Protein AF-A0A067EF02-F1 (afdb_monomer)

Structure (mmCIF, N/CA/C/O backbone):
data_AF-A0A067EF02-F1
#
_entry.id   AF-A0A067EF02-F1
#
loop_
_atom_site.group_PDB
_atom_site.id
_atom_site.type_symbol
_atom_site.label_atom_id
_atom_site.label_alt_id
_atom_site.label_comp_id
_atom_site.label_asym_id
_atom_site.label_entity_id
_atom_site.label_seq_id
_atom_site.pdbx_PDB_ins_code
_atom_site.Cartn_x
_atom_site.Cartn_y
_atom_site.Cartn_z
_atom_site.occupancy
_atom_site.B_iso_or_equiv
_atom_site.auth_seq_id
_atom_site.auth_comp_id
_atom_site.auth_asym_id
_atom_site.auth_atom_id
_atom_site.pdbx_PDB_model_num
ATOM 1 N N . MET A 1 1 ? 46.735 5.204 51.603 1.00 37.91 1 MET A N 1
ATOM 2 C CA . MET A 1 1 ? 47.456 4.585 50.474 1.00 37.91 1 MET A CA 1
ATOM 3 C C . MET A 1 1 ? 46.395 3.867 49.667 1.00 37.91 1 MET A C 1
ATOM 5 O O . MET A 1 1 ? 45.947 2.806 50.071 1.00 37.91 1 MET A O 1
ATOM 9 N N . THR A 1 2 ? 45.878 4.552 48.652 1.00 31.47 2 THR A N 1
ATOM 10 C CA . THR A 1 2 ? 44.692 4.150 47.890 1.00 31.47 2 THR A CA 1
ATOM 11 C C . THR A 1 2 ? 45.158 3.927 46.464 1.00 31.47 2 THR A C 1
ATOM 13 O O . THR A 1 2 ? 45.762 4.819 45.874 1.00 31.47 2 THR A O 1
ATOM 16 N N . ILE A 1 3 ? 44.970 2.711 45.970 1.00 37.97 3 ILE A N 1
ATOM 17 C CA . ILE A 1 3 ? 45.409 2.280 44.646 1.00 37.97 3 ILE A CA 1
ATOM 18 C C . ILE A 1 3 ? 44.338 2.751 43.656 1.00 37.97 3 ILE A C 1
ATOM 20 O O . ILE A 1 3 ? 43.166 2.414 43.818 1.00 37.97 3 ILE A O 1
ATOM 24 N N . LEU A 1 4 ? 44.731 3.577 42.685 1.00 36.84 4 LEU A N 1
ATOM 25 C CA . LEU A 1 4 ? 43.893 3.983 41.557 1.00 36.84 4 LEU A CA 1
ATOM 26 C C . LEU A 1 4 ? 43.874 2.842 40.533 1.00 36.84 4 LEU A C 1
ATOM 28 O O . LEU A 1 4 ? 44.929 2.321 40.178 1.00 36.84 4 LEU A O 1
ATOM 32 N N . ILE A 1 5 ? 42.682 2.447 40.091 1.00 38.97 5 ILE A N 1
ATOM 33 C CA . ILE A 1 5 ? 42.482 1.503 38.988 1.00 38.97 5 ILE A CA 1
ATOM 34 C C . ILE A 1 5 ? 42.096 2.344 37.768 1.00 38.97 5 ILE A C 1
ATOM 36 O O . ILE A 1 5 ? 41.074 3.029 37.808 1.00 38.97 5 ILE A O 1
ATOM 40 N N . ASP A 1 6 ? 42.919 2.310 36.719 1.00 38.53 6 ASP A N 1
ATOM 41 C CA . ASP A 1 6 ? 42.633 2.951 35.431 1.00 38.53 6 ASP A CA 1
ATOM 42 C C . ASP A 1 6 ? 41.464 2.245 34.729 1.00 38.53 6 ASP A C 1
ATOM 44 O O . ASP A 1 6 ? 41.447 1.017 34.602 1.00 38.53 6 ASP A O 1
ATOM 48 N N . GLN A 1 7 ? 40.493 3.023 34.248 1.00 38.28 7 GLN A N 1
ATOM 49 C CA . GLN A 1 7 ? 39.477 2.538 33.317 1.00 38.28 7 GLN A CA 1
ATOM 50 C C . GLN A 1 7 ? 40.015 2.620 31.880 1.00 38.28 7 GLN A C 1
ATOM 52 O O . GLN A 1 7 ? 40.574 3.651 31.503 1.00 38.28 7 GLN A O 1
ATOM 57 N N . PRO A 1 8 ? 39.837 1.581 31.044 1.00 35.06 8 PRO A N 1
ATOM 58 C CA . PRO A 1 8 ? 40.245 1.648 29.651 1.00 35.06 8 PRO A CA 1
ATOM 59 C C . PRO A 1 8 ? 39.275 2.530 28.853 1.00 35.06 8 PRO A C 1
ATOM 61 O O . PRO A 1 8 ? 38.074 2.272 28.797 1.00 35.06 8 PRO A O 1
ATOM 64 N N . HIS A 1 9 ? 39.817 3.555 28.197 1.00 30.50 9 HIS A N 1
ATOM 65 C CA . HIS A 1 9 ? 39.135 4.286 27.133 1.00 30.50 9 HIS A CA 1
ATOM 66 C C . HIS A 1 9 ? 38.986 3.377 25.904 1.00 30.50 9 HIS A C 1
ATOM 68 O O . HIS A 1 9 ? 39.975 3.051 25.250 1.00 30.50 9 HIS A O 1
ATOM 74 N N . PHE A 1 10 ? 37.754 3.006 25.555 1.00 29.86 10 PHE A N 1
ATOM 75 C CA . PHE A 1 10 ? 37.433 2.482 24.226 1.00 29.86 10 PHE A CA 1
ATOM 76 C C . PHE A 1 10 ? 37.056 3.653 23.316 1.00 29.86 10 PHE A C 1
ATOM 78 O O . PHE A 1 10 ? 35.907 4.082 23.273 1.00 29.86 10 PHE A O 1
ATOM 85 N N . GLY A 1 11 ? 38.048 4.200 22.613 1.00 30.48 11 GLY A N 1
ATOM 86 C CA . GLY A 1 11 ? 37.809 4.989 21.409 1.00 30.48 11 GLY A CA 1
ATOM 87 C C . GLY A 1 11 ? 37.680 4.033 20.229 1.00 30.48 11 GLY A C 1
ATOM 88 O O . GLY A 1 11 ? 38.641 3.340 19.904 1.00 30.48 11 GLY A O 1
ATOM 89 N N . VAL A 1 12 ? 36.505 3.966 19.608 1.00 30.59 12 VAL A N 1
ATOM 90 C CA . VAL A 1 12 ? 36.342 3.325 18.300 1.00 30.59 12 VAL A CA 1
ATOM 91 C C . VAL A 1 12 ? 36.242 4.447 17.276 1.00 30.59 12 VAL A C 1
ATOM 93 O O . VAL A 1 12 ? 35.191 5.059 17.113 1.00 30.59 12 VAL A O 1
ATOM 96 N N . GLU A 1 13 ? 37.359 4.748 16.616 1.00 29.72 13 GLU A N 1
ATOM 97 C CA . GLU A 1 13 ? 37.335 5.444 15.331 1.00 29.72 13 GLU A CA 1
ATOM 98 C C . GLU A 1 13 ? 36.713 4.494 14.305 1.00 29.72 13 GLU A C 1
ATOM 100 O O . GLU A 1 13 ? 37.281 3.449 13.97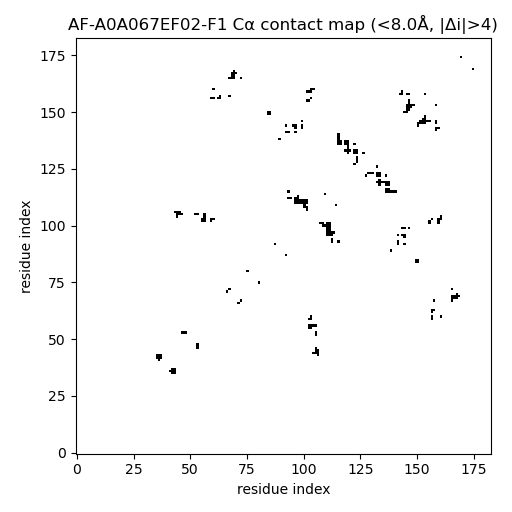6 1.00 29.72 13 GLU A O 1
ATOM 105 N N . VAL A 1 14 ? 35.527 4.839 13.808 1.00 29.39 14 VAL A N 1
ATOM 106 C CA . VAL A 1 14 ? 34.918 4.149 12.671 1.00 29.39 14 VAL A CA 1
ATOM 107 C C . VAL A 1 14 ? 35.655 4.612 11.415 1.00 29.39 14 VAL A C 1
ATOM 109 O O . VAL A 1 14 ? 35.377 5.673 10.867 1.00 29.39 14 VAL A O 1
ATOM 112 N N . GLN A 1 15 ? 36.643 3.834 10.972 1.00 28.42 15 GLN A N 1
ATOM 113 C CA . GLN A 1 15 ? 37.160 3.950 9.611 1.00 28.42 15 GLN A CA 1
ATOM 114 C C . GLN A 1 15 ? 36.174 3.266 8.663 1.00 28.42 15 GLN A C 1
ATOM 116 O O . GLN A 1 15 ? 36.010 2.045 8.715 1.00 28.42 15 GLN A O 1
ATOM 121 N N . GLU A 1 16 ? 35.548 4.039 7.775 1.00 34.78 16 GLU A N 1
ATOM 122 C CA . GLU A 1 16 ? 34.840 3.508 6.610 1.00 34.78 16 GLU A CA 1
ATOM 123 C C . GLU A 1 16 ? 35.820 2.722 5.728 1.00 34.78 16 GLU A C 1
ATOM 125 O O . GLU A 1 16 ? 36.558 3.275 4.910 1.00 34.78 16 GLU A O 1
ATOM 130 N N . LYS A 1 17 ? 35.842 1.397 5.876 1.00 29.39 17 LYS A N 1
ATOM 131 C CA . LYS A 1 17 ? 36.455 0.517 4.881 1.00 29.39 17 LYS A CA 1
ATOM 132 C C . LYS A 1 17 ? 35.418 0.188 3.817 1.00 29.39 17 LYS A C 1
ATOM 134 O O . LYS A 1 17 ? 34.696 -0.797 3.936 1.00 29.39 17 LYS A O 1
ATOM 139 N N . LYS A 1 18 ? 35.398 0.974 2.737 1.00 35.84 18 LYS A N 1
ATOM 140 C CA . LYS A 1 18 ? 34.863 0.507 1.451 1.00 35.84 18 LYS A CA 1
ATOM 141 C C . LYS A 1 18 ? 35.731 -0.660 0.981 1.00 35.84 18 LYS A C 1
ATOM 143 O O . LYS A 1 18 ? 36.883 -0.468 0.594 1.00 35.84 18 LYS A O 1
ATOM 148 N N . VAL A 1 19 ? 35.199 -1.874 1.074 1.00 34.16 19 VAL A N 1
ATOM 149 C CA . VAL A 1 19 ? 35.801 -3.056 0.453 1.00 34.16 19 VAL A CA 1
ATOM 150 C C . VAL A 1 19 ? 35.538 -2.951 -1.053 1.00 34.16 19 VAL A C 1
ATOM 152 O O . VAL A 1 19 ? 34.371 -2.866 -1.435 1.00 34.16 19 VAL A O 1
ATOM 155 N N . PRO A 1 20 ? 36.564 -2.927 -1.922 1.00 35.12 20 PRO A N 1
ATOM 156 C CA . PRO A 1 20 ? 36.344 -3.020 -3.357 1.00 35.12 20 PRO A CA 1
ATOM 157 C C . PRO A 1 20 ? 35.961 -4.466 -3.674 1.00 35.12 20 PRO A C 1
ATOM 159 O O . PR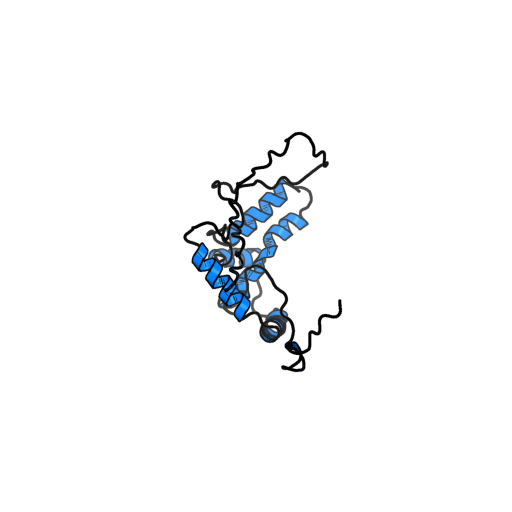O A 1 20 ? 36.745 -5.381 -3.417 1.00 35.12 20 PRO A O 1
ATOM 162 N N . ILE A 1 21 ? 34.754 -4.674 -4.193 1.00 46.91 21 ILE A N 1
ATOM 163 C CA . ILE A 1 21 ? 34.335 -5.972 -4.722 1.00 46.91 21 ILE A CA 1
ATOM 164 C C . ILE A 1 21 ? 34.781 -6.018 -6.183 1.00 46.91 21 ILE A C 1
ATOM 166 O O . ILE A 1 21 ? 34.449 -5.137 -6.971 1.00 46.91 21 ILE A O 1
ATOM 170 N N . ASP A 1 22 ? 35.600 -7.016 -6.499 1.00 38.75 22 ASP A N 1
ATOM 171 C CA . ASP A 1 22 ? 36.123 -7.290 -7.833 1.00 38.75 22 ASP A CA 1
ATOM 172 C C . ASP A 1 22 ? 34.958 -7.681 -8.761 1.00 38.75 22 ASP A C 1
ATOM 174 O O . ASP A 1 22 ? 34.289 -8.690 -8.542 1.00 38.75 22 ASP A O 1
ATOM 178 N N . GLU A 1 23 ? 34.690 -6.872 -9.789 1.00 49.12 23 GLU A N 1
ATOM 179 C CA . GLU A 1 23 ? 33.545 -6.999 -10.712 1.00 49.12 23 GLU A CA 1
ATOM 180 C C . GLU A 1 23 ? 33.588 -8.259 -11.605 1.00 49.12 23 GLU A C 1
ATOM 182 O O . GLU A 1 23 ? 32.804 -8.388 -12.546 1.00 49.12 23 GLU A O 1
ATOM 187 N N . LYS A 1 24 ? 34.518 -9.193 -11.368 1.00 48.28 24 LYS A N 1
ATOM 188 C CA . LYS A 1 24 ? 34.800 -10.306 -12.284 1.00 48.28 24 LYS A CA 1
ATOM 189 C C . LYS A 1 24 ? 34.591 -11.716 -11.763 1.00 48.28 24 LYS A C 1
ATOM 191 O O . LYS A 1 24 ? 34.888 -12.650 -12.505 1.00 48.28 24 LYS A O 1
ATOM 196 N N . GLU A 1 25 ? 34.002 -11.913 -10.590 1.00 47.78 25 GLU A N 1
ATOM 197 C CA . GLU A 1 25 ? 33.664 -13.274 -10.171 1.00 47.78 25 GLU A CA 1
ATOM 198 C C . GLU A 1 25 ? 32.306 -13.360 -9.475 1.00 47.78 25 GLU A C 1
ATOM 200 O O . GLU A 1 25 ? 32.201 -13.296 -8.258 1.00 47.78 25 GLU A O 1
ATOM 205 N N . LEU A 1 26 ? 31.258 -13.527 -10.289 1.00 39.59 26 LEU A N 1
ATOM 206 C CA . LEU A 1 26 ? 29.985 -14.150 -9.917 1.00 39.59 26 LEU A CA 1
ATOM 207 C C . LEU A 1 26 ? 29.267 -14.584 -11.202 1.00 39.59 26 LEU A C 1
ATOM 209 O O . LEU A 1 26 ? 28.455 -13.862 -11.773 1.00 39.59 26 LEU A O 1
ATOM 213 N N . SER A 1 27 ? 29.596 -15.781 -11.693 1.00 43.69 27 SER A N 1
ATOM 214 C CA . SER A 1 27 ? 28.774 -16.448 -12.703 1.00 43.69 27 SER A CA 1
ATOM 215 C C . SER A 1 27 ? 27.568 -17.089 -12.011 1.00 43.69 27 SER A C 1
ATOM 217 O O . SER A 1 27 ? 27.641 -18.227 -11.544 1.00 43.69 27 SER A O 1
ATOM 219 N N . LEU A 1 28 ? 26.463 -16.351 -11.936 1.00 42.94 28 LEU A N 1
ATOM 220 C CA . LEU A 1 28 ? 25.133 -16.914 -11.722 1.00 42.94 28 LEU A CA 1
ATOM 221 C C . LEU A 1 28 ? 24.289 -16.593 -12.955 1.00 42.94 28 LEU A C 1
ATOM 223 O O . LEU A 1 28 ? 24.012 -15.439 -13.273 1.00 42.94 28 LEU A O 1
ATOM 227 N N . ASP A 1 29 ? 23.969 -17.662 -13.670 1.00 49.94 29 ASP A N 1
ATOM 228 C CA . ASP A 1 29 ? 23.154 -17.727 -14.876 1.00 49.94 29 ASP A CA 1
ATOM 229 C C . ASP A 1 29 ? 21.783 -17.064 -14.604 1.00 49.94 29 ASP A C 1
ATOM 231 O O . ASP A 1 29 ? 20.963 -17.612 -13.870 1.00 49.94 29 ASP A O 1
ATOM 235 N N . GLY A 1 30 ? 21.561 -15.844 -15.116 1.00 49.59 30 GLY A N 1
ATOM 236 C CA . GLY A 1 30 ? 20.263 -15.147 -15.059 1.00 49.59 30 GLY A CA 1
ATOM 237 C C . GLY A 1 30 ? 19.948 -14.296 -13.812 1.00 49.59 30 GLY A C 1
ATOM 238 O O . GLY A 1 30 ? 18.777 -14.142 -13.475 1.00 49.59 30 GLY A O 1
ATOM 239 N N . GLY A 1 31 ? 20.944 -13.747 -13.107 1.00 49.25 31 GLY A N 1
ATOM 240 C CA . GLY A 1 31 ? 20.718 -12.934 -11.899 1.00 49.25 31 GLY A CA 1
ATOM 241 C C . GLY A 1 31 ? 20.026 -11.579 -12.140 1.00 49.25 31 GLY A C 1
ATOM 242 O O . GLY A 1 31 ? 20.501 -10.762 -12.927 1.00 49.25 31 GLY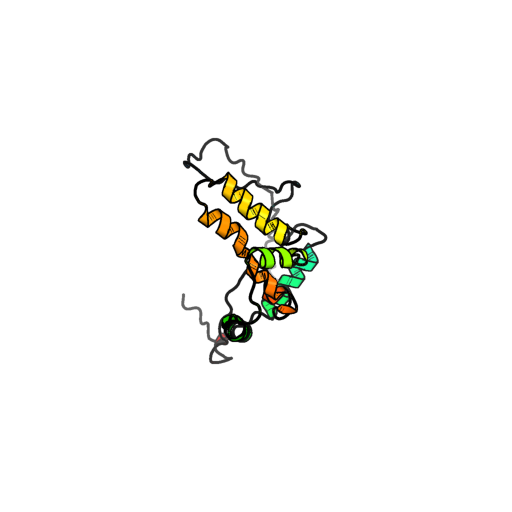 A O 1
ATOM 243 N N . PHE A 1 32 ? 18.940 -11.315 -11.404 1.00 57.53 32 PHE A N 1
ATOM 244 C CA . PHE A 1 32 ? 18.330 -9.988 -11.259 1.00 57.53 32 PHE A CA 1
ATOM 245 C C . PHE A 1 32 ? 19.329 -9.039 -10.578 1.00 57.53 32 PHE A C 1
ATOM 247 O O . PHE A 1 32 ? 19.638 -9.192 -9.394 1.00 57.53 32 PHE A O 1
ATOM 254 N N . LEU A 1 33 ? 19.879 -8.085 -11.332 1.00 65.56 33 LEU A N 1
ATOM 255 C CA . LEU A 1 33 ? 20.779 -7.062 -10.801 1.00 65.56 33 LEU A CA 1
ATOM 256 C C . LEU A 1 33 ? 19.943 -5.923 -10.219 1.00 65.56 33 LEU A C 1
ATOM 258 O O . LEU A 1 33 ? 19.391 -5.115 -10.962 1.00 65.56 33 LEU A O 1
ATOM 262 N N . VAL A 1 34 ? 19.872 -5.851 -8.890 1.00 65.88 34 VAL A N 1
ATOM 263 C CA . VAL A 1 34 ? 19.256 -4.714 -8.199 1.00 65.88 34 VAL A CA 1
ATOM 264 C C . VAL A 1 34 ? 20.181 -3.501 -8.351 1.00 65.88 34 VAL A C 1
ATOM 266 O O . VAL A 1 34 ? 21.330 -3.564 -7.898 1.00 65.88 34 VAL A O 1
ATOM 269 N N . PRO A 1 35 ? 19.741 -2.403 -8.988 1.00 76.38 35 PRO A N 1
ATOM 270 C CA . PRO A 1 35 ? 20.532 -1.181 -9.030 1.00 76.38 35 PRO A CA 1
ATOM 271 C C . PRO A 1 35 ? 20.696 -0.618 -7.613 1.00 76.38 35 PRO A C 1
ATOM 273 O O . PRO A 1 35 ? 19.778 -0.677 -6.803 1.00 76.38 35 PRO A O 1
ATOM 276 N N . GLN A 1 36 ? 21.871 -0.066 -7.300 1.00 76.69 36 GLN A N 1
ATOM 277 C CA . GLN A 1 36 ? 22.136 0.484 -5.961 1.00 76.69 36 GLN A CA 1
ATOM 278 C C . GLN A 1 36 ? 21.356 1.770 -5.672 1.00 76.69 36 GLN A C 1
ATOM 280 O O . GLN A 1 36 ? 21.128 2.098 -4.511 1.00 76.69 36 GLN A O 1
ATOM 285 N N . THR A 1 37 ? 20.954 2.492 -6.718 1.00 82.25 37 THR A N 1
ATOM 286 C CA . THR A 1 37 ? 20.222 3.751 -6.602 1.00 82.25 37 THR A CA 1
ATOM 287 C C . THR A 1 37 ? 19.025 3.785 -7.539 1.00 82.25 37 THR A C 1
ATOM 289 O O . THR A 1 37 ? 19.045 3.170 -8.610 1.00 82.25 37 THR A O 1
ATOM 292 N N . ASN A 1 38 ? 18.005 4.550 -7.163 1.00 80.12 38 ASN A N 1
ATOM 293 C CA . ASN A 1 38 ? 16.859 4.839 -8.016 1.00 80.12 38 ASN A CA 1
ATOM 294 C C . ASN A 1 38 ? 17.243 5.770 -9.186 1.00 80.12 38 ASN A C 1
ATOM 296 O O . ASN A 1 38 ? 18.385 6.229 -9.304 1.00 80.12 38 ASN A O 1
ATOM 300 N N . SER A 1 39 ? 16.284 6.073 -10.066 1.00 76.94 39 SER A N 1
ATOM 301 C CA . SER A 1 39 ? 16.497 6.971 -11.215 1.00 76.94 39 SER A CA 1
ATOM 302 C C . SER A 1 39 ? 16.892 8.404 -10.828 1.00 76.94 39 SER A C 1
ATOM 304 O O . SER A 1 39 ? 17.383 9.143 -11.680 1.00 76.94 39 SER A O 1
ATOM 306 N N . PHE A 1 40 ? 16.727 8.777 -9.556 1.00 76.38 40 PHE A N 1
ATOM 307 C CA . PHE A 1 40 ? 17.103 10.071 -8.986 1.00 76.38 40 PHE A CA 1
ATOM 308 C C . PHE A 1 40 ? 18.466 10.047 -8.272 1.00 76.38 40 PHE A C 1
ATOM 310 O O . PHE A 1 40 ? 18.949 11.090 -7.842 1.00 76.38 40 PHE A O 1
ATOM 317 N N . GLY A 1 41 ? 19.123 8.885 -8.187 1.00 76.94 41 GLY A N 1
ATOM 318 C CA . GLY A 1 41 ? 20.430 8.732 -7.546 1.00 76.94 41 GLY A CA 1
ATOM 319 C C . GLY A 1 41 ? 20.380 8.527 -6.030 1.00 76.94 41 GLY A C 1
ATOM 320 O O . GLY A 1 41 ? 21.429 8.581 -5.392 1.00 76.94 41 GLY A O 1
ATOM 321 N N . HIS A 1 42 ? 19.201 8.281 -5.453 1.00 79.31 42 HIS A N 1
ATOM 322 C CA . HIS A 1 42 ? 19.051 7.961 -4.030 1.00 79.31 42 HIS A CA 1
ATOM 323 C C . HIS A 1 42 ? 19.149 6.454 -3.795 1.00 79.31 42 HIS A C 1
ATOM 325 O O . HIS A 1 42 ? 18.734 5.663 -4.646 1.00 79.31 42 HIS A O 1
ATOM 331 N N . THR A 1 43 ? 19.690 6.061 -2.643 1.00 84.25 43 THR A N 1
ATOM 332 C CA . THR A 1 43 ? 19.674 4.669 -2.178 1.00 84.25 43 THR A CA 1
ATOM 333 C C . THR A 1 43 ? 18.237 4.260 -1.863 1.00 84.25 43 THR A C 1
ATOM 335 O O . THR A 1 43 ? 17.500 5.038 -1.268 1.00 84.25 43 THR A O 1
ATOM 338 N N . PHE A 1 44 ? 17.840 3.050 -2.256 1.00 83.88 44 PHE A N 1
ATOM 339 C CA . PHE A 1 44 ? 16.513 2.521 -1.934 1.00 83.88 44 PHE A CA 1
ATOM 340 C C . PHE A 1 44 ? 16.359 2.254 -0.434 1.00 83.88 44 PHE A C 1
ATOM 342 O O . PHE A 1 44 ? 17.270 1.688 0.178 1.00 83.88 44 PHE A O 1
ATOM 349 N N . ARG A 1 45 ? 15.180 2.565 0.118 1.00 85.00 45 ARG A N 1
ATOM 350 C CA . ARG A 1 45 ? 14.800 2.298 1.517 1.00 85.00 45 ARG A CA 1
ATOM 351 C C . ARG A 1 45 ? 15.780 2.864 2.545 1.00 85.00 45 ARG A C 1
ATOM 353 O O . ARG A 1 45 ? 16.093 2.211 3.543 1.00 85.00 45 ARG A O 1
ATOM 360 N N . ASP A 1 46 ? 16.273 4.071 2.300 1.00 84.50 46 ASP A N 1
ATOM 361 C CA . ASP A 1 46 ? 17.132 4.771 3.250 1.00 84.50 46 ASP A CA 1
ATOM 362 C C . ASP A 1 46 ? 16.288 5.529 4.288 1.00 84.50 46 ASP A C 1
ATOM 364 O O . ASP A 1 46 ? 15.779 6.617 4.029 1.00 84.50 46 ASP A O 1
ATOM 368 N N . TYR A 1 47 ? 16.117 4.930 5.468 1.00 82.25 47 TYR A N 1
ATOM 369 C CA . TYR A 1 47 ? 15.379 5.534 6.585 1.00 82.25 47 TYR A CA 1
ATOM 370 C C . TYR A 1 47 ? 16.231 6.518 7.413 1.00 82.25 47 TYR A C 1
ATOM 372 O O . TYR A 1 47 ? 15.684 7.292 8.203 1.00 82.25 47 TYR A O 1
ATOM 380 N N . ASP A 1 48 ? 17.557 6.492 7.242 1.00 81.56 48 ASP A N 1
ATOM 381 C CA . ASP A 1 48 ? 18.497 7.364 7.954 1.00 81.56 48 ASP A CA 1
ATOM 382 C C . ASP A 1 48 ? 18.820 8.635 7.150 1.00 81.56 48 ASP A C 1
ATOM 384 O O . ASP A 1 48 ? 19.294 9.620 7.722 1.00 81.56 48 ASP A O 1
ATOM 388 N N . ALA A 1 49 ? 18.548 8.634 5.840 1.00 76.31 49 ALA A N 1
ATOM 389 C CA . ALA A 1 49 ? 18.693 9.799 4.979 1.00 76.31 49 ALA A CA 1
ATOM 390 C C . ALA A 1 49 ? 17.877 10.993 5.495 1.00 76.31 49 ALA A C 1
ATOM 392 O O . ALA A 1 49 ? 16.657 10.926 5.658 1.00 76.31 49 ALA A O 1
ATOM 393 N N . GLU A 1 50 ? 18.559 12.124 5.682 1.00 74.56 50 GLU A N 1
ATOM 394 C CA . GLU A 1 50 ? 17.904 13.394 5.981 1.00 74.56 50 GLU A CA 1
ATOM 395 C C . GLU A 1 50 ? 17.031 13.813 4.785 1.00 74.56 50 GLU A C 1
ATOM 397 O O . GLU A 1 50 ? 17.535 14.080 3.690 1.00 74.56 50 GLU A O 1
ATOM 402 N N . GLY A 1 51 ? 15.713 13.880 4.984 1.00 74.94 51 GLY A N 1
ATOM 403 C CA . GLY A 1 51 ? 14.761 14.224 3.928 1.00 74.94 51 GLY A CA 1
ATOM 404 C C . GLY A 1 51 ? 13.382 14.612 4.458 1.00 74.94 51 GLY A C 1
ATOM 405 O O . GLY A 1 51 ? 13.029 14.310 5.595 1.00 74.94 51 GLY A O 1
ATOM 406 N N . GLU A 1 52 ? 12.576 15.269 3.617 1.00 77.81 52 GLU A N 1
ATOM 407 C CA . GLU A 1 52 ? 11.247 15.782 4.001 1.00 77.81 52 GLU A CA 1
ATOM 408 C C . GLU A 1 52 ? 10.275 14.675 4.452 1.00 77.81 52 GLU A C 1
ATOM 410 O O . GLU A 1 52 ? 9.391 14.928 5.268 1.00 77.81 52 GLU A O 1
ATOM 415 N N . ARG A 1 53 ? 10.459 13.438 3.967 1.00 81.12 53 ARG A N 1
ATOM 416 C CA . ARG A 1 53 ? 9.639 12.275 4.345 1.00 81.12 53 ARG A CA 1
ATOM 417 C C . ARG A 1 53 ? 10.067 11.593 5.644 1.00 81.12 53 ARG A C 1
ATOM 419 O O . ARG A 1 53 ? 9.245 10.895 6.231 1.00 81.12 53 ARG A O 1
ATOM 426 N N . GLN A 1 54 ? 11.303 11.786 6.107 1.00 83.94 54 GLN A N 1
ATOM 427 C CA . GLN A 1 54 ? 11.886 10.986 7.192 1.00 83.94 54 GLN A CA 1
ATOM 428 C C . GLN A 1 54 ? 11.048 11.053 8.479 1.00 83.94 54 GLN A C 1
ATOM 430 O O . GLN A 1 54 ? 10.650 10.021 9.017 1.00 83.94 54 GLN A O 1
ATOM 435 N N . GLU A 1 55 ? 10.703 12.263 8.929 1.00 87.81 55 GLU A N 1
ATOM 436 C CA . GLU A 1 55 ? 9.880 12.467 10.131 1.00 87.81 55 GLU A CA 1
ATOM 437 C C . GLU A 1 55 ? 8.477 11.850 9.975 1.00 87.81 55 GLU A C 1
ATOM 439 O O . GLU A 1 55 ? 7.929 11.272 10.918 1.00 87.81 55 GLU A O 1
ATOM 444 N N . GLY A 1 56 ? 7.903 11.936 8.770 1.00 89.81 56 GLY A N 1
ATOM 445 C CA . GLY A 1 56 ? 6.603 11.351 8.442 1.00 89.81 56 GLY A CA 1
ATOM 446 C C . GLY A 1 56 ? 6.615 9.828 8.551 1.00 89.81 56 GLY A C 1
ATOM 447 O O . GLY A 1 56 ? 5.776 9.261 9.253 1.00 89.81 56 GLY A O 1
ATOM 448 N N . VAL A 1 57 ? 7.607 9.186 7.930 1.00 91.88 57 VAL A N 1
ATOM 449 C CA . VAL A 1 57 ? 7.789 7.727 7.930 1.00 91.88 57 VAL A CA 1
ATOM 450 C C . VAL A 1 57 ? 8.114 7.212 9.338 1.00 91.88 57 VAL A C 1
ATOM 452 O O . VAL A 1 57 ? 7.524 6.228 9.791 1.00 91.88 57 VAL A O 1
ATOM 455 N N . GLU A 1 58 ? 8.978 7.897 10.094 1.00 91.00 58 GLU A N 1
ATOM 456 C CA . GLU A 1 58 ? 9.273 7.529 11.486 1.00 91.00 58 GLU A CA 1
ATOM 457 C C . GLU A 1 58 ? 8.006 7.597 12.352 1.00 91.00 58 GLU A C 1
ATOM 459 O O . GLU A 1 58 ? 7.666 6.655 13.079 1.00 91.00 58 GLU A O 1
ATOM 464 N N . ASN A 1 59 ? 7.258 8.699 12.254 1.00 93.44 59 ASN A N 1
ATOM 465 C CA . ASN A 1 59 ? 6.022 8.871 13.002 1.00 93.44 59 ASN A CA 1
ATOM 466 C C . ASN A 1 59 ? 4.947 7.852 12.583 1.00 93.44 59 ASN A C 1
ATOM 468 O O . ASN A 1 59 ? 4.226 7.341 13.448 1.00 93.44 59 ASN A O 1
ATOM 472 N N . PHE A 1 60 ? 4.870 7.522 11.292 1.00 94.69 60 PHE A N 1
ATOM 473 C CA . PHE A 1 60 ? 4.015 6.467 10.759 1.00 94.69 60 PHE A CA 1
ATOM 474 C C . PHE A 1 60 ? 4.312 5.130 11.448 1.00 94.69 60 PHE A C 1
ATOM 476 O O . PHE A 1 60 ? 3.418 4.554 12.078 1.00 94.69 60 PHE A O 1
ATOM 483 N N . TYR A 1 61 ? 5.567 4.664 11.405 1.00 94.50 61 TYR A N 1
ATOM 484 C CA . TYR A 1 61 ? 5.941 3.362 11.966 1.00 94.50 61 TYR A CA 1
ATOM 485 C C . TYR A 1 61 ? 5.818 3.340 13.486 1.00 94.50 61 TYR A C 1
ATOM 487 O O . TYR A 1 61 ? 5.372 2.349 14.064 1.00 94.50 61 TYR A O 1
ATOM 495 N N . ARG A 1 62 ? 6.100 4.461 14.156 1.00 94.62 62 ARG A N 1
ATOM 496 C CA . ARG A 1 62 ? 5.854 4.609 15.593 1.00 94.62 62 ARG A CA 1
ATOM 497 C C . ARG A 1 62 ? 4.381 4.369 15.937 1.00 94.62 62 ARG A C 1
ATOM 499 O O . ARG A 1 62 ? 4.086 3.644 16.885 1.00 94.62 62 ARG A O 1
ATOM 506 N N . ILE A 1 63 ? 3.448 4.966 15.193 1.00 96.25 63 ILE A N 1
ATOM 507 C CA . ILE A 1 63 ? 2.004 4.789 15.420 1.00 96.25 63 ILE A CA 1
ATOM 508 C C . ILE A 1 63 ? 1.563 3.371 15.041 1.00 96.25 63 ILE A C 1
ATOM 510 O O . ILE A 1 63 ? 0.794 2.769 15.795 1.00 96.25 63 ILE A O 1
ATOM 514 N N . ASN A 1 64 ? 2.061 2.829 13.927 1.00 95.88 64 ASN A N 1
ATOM 515 C CA . ASN A 1 64 ? 1.809 1.453 13.501 1.00 95.88 64 ASN A CA 1
ATOM 516 C C . ASN A 1 64 ? 2.181 0.465 14.619 1.00 95.88 64 ASN A C 1
ATOM 518 O O . ASN A 1 64 ? 1.303 -0.224 15.138 1.00 95.88 64 ASN A O 1
ATOM 522 N N . HIS A 1 65 ? 3.428 0.496 15.096 1.00 94.38 65 HIS A N 1
ATOM 523 C CA . HIS A 1 65 ? 3.931 -0.430 16.114 1.00 94.38 65 HIS A CA 1
ATOM 524 C C . HIS A 1 65 ? 3.197 -0.321 17.459 1.00 94.38 65 HIS A C 1
ATOM 526 O O . HIS A 1 65 ? 3.060 -1.310 18.178 1.00 94.38 65 HIS A O 1
ATOM 532 N N . ILE A 1 66 ? 2.702 0.870 17.816 1.00 94.75 66 ILE A N 1
ATOM 533 C CA . ILE A 1 66 ? 1.914 1.069 19.042 1.00 94.75 66 ILE A CA 1
ATOM 534 C C . ILE A 1 66 ? 0.521 0.433 18.922 1.00 94.75 66 ILE A C 1
ATOM 536 O O . ILE A 1 66 ? 0.014 -0.122 19.898 1.00 94.75 66 ILE A O 1
ATOM 540 N N . ASN A 1 67 ? -0.120 0.531 17.754 1.00 95.44 67 ASN A N 1
ATOM 541 C CA . ASN A 1 67 ? -1.540 0.203 17.598 1.00 95.44 67 ASN A CA 1
ATOM 542 C C . ASN A 1 67 ? -1.806 -1.163 16.939 1.00 95.44 67 ASN A C 1
ATOM 544 O O . ASN A 1 67 ? -2.903 -1.706 17.108 1.00 95.44 67 ASN A O 1
ATOM 548 N N . GLN A 1 68 ? -0.822 -1.757 16.254 1.00 95.25 68 GLN A N 1
ATOM 549 C CA . GLN A 1 68 ? -0.892 -3.090 15.639 1.00 95.25 68 GLN A CA 1
ATOM 550 C C . GLN A 1 68 ? -0.845 -4.215 16.685 1.00 95.25 68 GLN A C 1
ATOM 552 O O . GLN A 1 68 ? 0.105 -4.992 16.820 1.00 95.25 68 GLN A O 1
ATOM 557 N N . THR A 1 69 ? -1.923 -4.318 17.456 1.00 94.81 69 THR A N 1
ATOM 558 C CA . THR A 1 69 ? -2.108 -5.336 18.494 1.00 94.81 69 THR A CA 1
ATOM 559 C C . THR A 1 69 ? -2.804 -6.583 17.947 1.00 94.81 69 THR A C 1
ATOM 561 O O . THR A 1 69 ? -3.518 -6.533 16.946 1.00 94.81 69 THR A O 1
ATOM 564 N N . TYR A 1 70 ? -2.656 -7.717 18.640 1.00 93.88 70 TYR A N 1
ATOM 565 C CA . TYR A 1 70 ? -3.355 -8.957 18.280 1.00 93.88 70 TYR A CA 1
ATOM 566 C C . TYR A 1 70 ? -4.878 -8.766 18.195 1.00 93.88 70 TYR A C 1
ATOM 568 O O . TYR A 1 70 ? -5.510 -9.233 17.247 1.00 93.88 70 TYR A O 1
ATOM 576 N N . ASP A 1 71 ? -5.462 -8.042 19.154 1.00 95.50 71 ASP A N 1
ATOM 577 C CA . ASP A 1 71 ? -6.903 -7.780 19.190 1.00 95.50 71 ASP A CA 1
ATOM 578 C C . ASP A 1 71 ? -7.351 -6.892 18.025 1.00 95.50 71 ASP A C 1
ATOM 580 O O . ASP A 1 71 ? -8.389 -7.156 17.412 1.00 95.50 71 ASP A O 1
ATOM 584 N N . PHE A 1 72 ? -6.548 -5.880 17.673 1.00 96.00 72 PHE A N 1
ATOM 585 C CA . PHE A 1 72 ? -6.792 -5.047 16.499 1.00 96.00 72 PHE A CA 1
ATOM 586 C C . PHE A 1 72 ? -6.793 -5.888 15.218 1.00 96.00 72 PHE A C 1
ATOM 588 O O . PHE A 1 72 ? -7.790 -5.902 14.497 1.00 96.00 72 PHE A O 1
ATOM 595 N N . VAL A 1 73 ? -5.729 -6.661 14.977 1.00 95.12 73 VAL A N 1
ATOM 596 C CA . VAL A 1 73 ? -5.596 -7.507 13.779 1.00 95.12 73 VAL A CA 1
ATOM 597 C C . VAL A 1 73 ? -6.720 -8.539 13.705 1.00 95.12 73 VAL A C 1
ATOM 599 O O . VAL A 1 73 ? -7.298 -8.754 12.638 1.00 95.12 73 VAL A O 1
ATOM 602 N N . LYS A 1 74 ? -7.081 -9.162 14.832 1.00 95.56 74 LYS A N 1
ATOM 603 C CA . LYS A 1 74 ? -8.194 -10.115 14.893 1.00 95.56 74 LYS A CA 1
ATOM 604 C C . LYS A 1 74 ? -9.514 -9.455 14.490 1.00 95.56 74 LYS A C 1
ATOM 606 O O . LYS A 1 74 ? -10.219 -9.997 13.640 1.00 95.56 74 LYS A O 1
ATOM 611 N N . LYS A 1 75 ? -9.816 -8.273 15.037 1.00 96.88 75 LYS A N 1
ATOM 612 C CA . LYS A 1 75 ? -11.012 -7.504 14.672 1.00 96.88 75 LYS A CA 1
ATOM 613 C C . LYS A 1 75 ? -11.010 -7.138 13.186 1.00 96.88 75 LYS A C 1
ATOM 615 O O . LYS A 1 75 ? -12.025 -7.324 12.524 1.00 96.88 75 LYS A O 1
ATOM 620 N N . MET A 1 76 ? -9.885 -6.655 12.654 1.00 96.50 76 MET A N 1
ATOM 621 C CA . MET A 1 76 ? -9.771 -6.297 11.236 1.00 96.50 76 MET A CA 1
ATOM 622 C C . MET A 1 76 ? -9.999 -7.509 10.329 1.00 96.50 76 MET A C 1
ATOM 624 O O . MET A 1 76 ? -10.762 -7.419 9.371 1.00 96.50 76 MET A O 1
ATOM 628 N N . ARG A 1 77 ? -9.440 -8.677 10.663 1.00 95.50 77 ARG A N 1
ATOM 629 C CA . ARG A 1 77 ? -9.687 -9.921 9.913 1.00 95.50 77 ARG A CA 1
ATOM 630 C C . ARG A 1 77 ? -11.162 -10.321 9.914 1.00 95.50 77 ARG A C 1
ATOM 632 O O . ARG A 1 77 ? -11.690 -10.684 8.867 1.00 95.50 77 ARG A O 1
ATOM 639 N N . GLU A 1 78 ? -11.831 -10.239 11.063 1.00 96.88 78 GLU A N 1
ATOM 640 C CA . GLU A 1 78 ? -13.265 -10.541 11.175 1.00 96.88 78 GLU A CA 1
ATOM 641 C C . GLU A 1 78 ? -14.138 -9.537 10.405 1.00 96.88 78 GLU A C 1
ATOM 643 O O . GLU A 1 78 ? -15.159 -9.910 9.825 1.00 96.88 78 GLU A O 1
ATOM 648 N N . GLU A 1 79 ? -13.757 -8.260 10.399 1.00 95.69 79 GLU A N 1
ATOM 649 C CA . GLU A 1 79 ? -14.506 -7.193 9.740 1.00 95.69 79 GLU A CA 1
ATOM 650 C C . GLU A 1 79 ? -14.350 -7.234 8.217 1.00 95.69 79 GLU A C 1
ATOM 652 O O . GLU A 1 79 ? -15.351 -7.256 7.499 1.00 95.69 79 GLU A O 1
ATOM 657 N N . TYR A 1 80 ? -13.111 -7.287 7.727 1.00 95.25 80 TYR A N 1
ATOM 658 C CA . TYR A 1 80 ? -12.789 -7.186 6.303 1.00 95.25 80 TYR A CA 1
ATOM 659 C C . TYR A 1 80 ? -12.830 -8.529 5.571 1.00 95.25 80 TYR A C 1
ATOM 661 O O . TYR A 1 80 ? -13.069 -8.553 4.366 1.00 95.25 80 TYR A O 1
ATOM 669 N N . GLY A 1 81 ? -12.740 -9.655 6.286 1.00 94.50 81 GLY A N 1
ATOM 670 C CA . GLY A 1 81 ? -12.917 -10.992 5.708 1.00 94.50 81 GLY A CA 1
ATOM 671 C C . GLY A 1 81 ? -14.326 -11.272 5.166 1.00 94.50 81 GLY A C 1
ATOM 672 O O . GLY A 1 81 ? -14.533 -12.284 4.504 1.00 94.50 81 GLY A O 1
ATOM 673 N N . LYS A 1 82 ? -15.300 -10.387 5.421 1.00 94.88 82 LYS A N 1
ATOM 674 C CA . LYS A 1 82 ? -16.671 -10.488 4.889 1.00 94.88 82 LYS A CA 1
ATOM 675 C C . LYS A 1 82 ? -16.781 -10.107 3.413 1.00 94.88 82 LYS A C 1
ATOM 677 O O . LYS A 1 82 ? -17.753 -10.510 2.784 1.00 94.88 82 LYS A O 1
ATOM 682 N N . LEU A 1 83 ? -15.829 -9.322 2.893 1.00 93.19 83 LEU A N 1
ATOM 683 C CA . LEU A 1 83 ? -15.740 -8.920 1.481 1.00 93.19 83 LEU A CA 1
ATOM 684 C C . LEU A 1 83 ? -17.054 -8.357 0.898 1.00 93.19 83 LEU A C 1
ATOM 686 O O . LEU A 1 83 ? -17.423 -8.654 -0.231 1.00 93.19 83 LEU A O 1
ATOM 690 N N . ASN A 1 84 ? -17.786 -7.558 1.676 1.00 93.00 84 ASN A N 1
ATOM 691 C CA . ASN A 1 84 ? -19.149 -7.122 1.348 1.00 93.00 84 ASN A CA 1
ATOM 692 C C . ASN A 1 84 ? -19.326 -5.593 1.336 1.00 93.00 84 ASN A C 1
ATOM 694 O O . ASN A 1 84 ? -20.418 -5.100 1.619 1.00 93.00 84 ASN A O 1
ATOM 698 N N . ARG A 1 85 ? -18.251 -4.841 1.074 1.00 90.75 85 ARG A N 1
ATOM 699 C CA . ARG A 1 85 ? -18.279 -3.369 1.094 1.00 90.75 85 ARG A CA 1
ATOM 700 C C . ARG A 1 85 ? -18.661 -2.772 -0.252 1.00 90.75 85 ARG A C 1
ATOM 702 O O . ARG A 1 85 ? -19.615 -2.006 -0.323 1.00 90.75 85 ARG A O 1
ATOM 709 N N . VAL A 1 86 ? -17.920 -3.125 -1.298 1.00 91.88 86 VAL A N 1
ATOM 710 C CA . VAL A 1 86 ? -18.102 -2.591 -2.649 1.00 91.88 86 VAL A CA 1
ATOM 711 C C . VAL A 1 86 ? -17.835 -3.703 -3.662 1.00 91.88 86 VAL A C 1
ATOM 713 O O . VAL A 1 86 ? -16.972 -4.548 -3.433 1.00 91.88 86 VAL A O 1
ATOM 716 N N . GLU A 1 87 ? -18.577 -3.697 -4.765 1.00 93.38 87 GLU A N 1
ATOM 717 C CA . GLU A 1 87 ? -18.347 -4.545 -5.935 1.00 93.38 87 GLU A CA 1
ATOM 718 C C . GLU A 1 87 ? -17.872 -3.654 -7.085 1.00 93.38 87 GLU A C 1
ATOM 720 O O . GLU A 1 87 ? -18.516 -2.650 -7.390 1.00 93.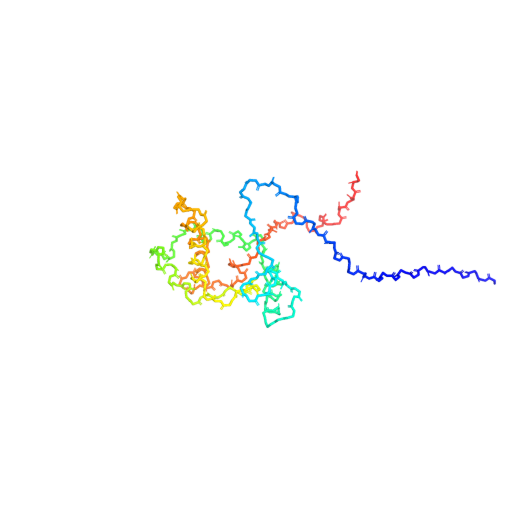38 87 GLU A O 1
ATOM 725 N N . MET A 1 88 ? -16.722 -3.987 -7.672 1.00 94.94 88 MET A N 1
ATOM 726 C CA . MET A 1 88 ? -16.104 -3.237 -8.767 1.00 94.94 88 MET A CA 1
ATOM 727 C C . MET A 1 88 ? -15.116 -4.115 -9.540 1.00 94.94 88 MET A C 1
ATOM 729 O O . MET A 1 88 ? -14.700 -5.176 -9.068 1.00 94.94 88 MET A O 1
ATOM 733 N N . SER A 1 89 ? -14.729 -3.662 -10.726 1.00 96.81 89 SER A N 1
ATOM 734 C CA . SER A 1 89 ? -13.650 -4.243 -11.518 1.00 96.81 89 SER A CA 1
ATOM 735 C C . SER A 1 89 ? -12.267 -3.910 -10.945 1.00 96.81 89 SER A C 1
ATOM 737 O O . SER A 1 89 ? -12.092 -2.978 -10.161 1.00 96.81 89 SER A O 1
ATOM 739 N N . ILE A 1 90 ? -11.253 -4.665 -11.380 1.00 95.75 90 ILE A N 1
ATOM 740 C CA . ILE A 1 90 ? -9.848 -4.413 -11.018 1.00 95.75 90 ILE A CA 1
ATOM 741 C C . ILE A 1 90 ? -9.418 -3.008 -11.450 1.00 95.75 90 ILE A C 1
ATOM 743 O O . ILE A 1 90 ? -8.768 -2.315 -10.679 1.00 95.75 90 ILE A O 1
ATOM 747 N N . TRP A 1 91 ? -9.804 -2.573 -12.654 1.00 96.75 91 TRP A N 1
ATOM 748 C CA . TRP A 1 91 ? -9.406 -1.262 -13.166 1.00 96.75 91 TRP A CA 1
ATOM 749 C C . TRP A 1 91 ? -10.044 -0.114 -12.381 1.00 96.75 91 TRP A C 1
ATOM 751 O O . TRP A 1 91 ? -9.343 0.819 -12.012 1.00 96.75 91 TRP A O 1
ATOM 761 N N . GLU A 1 92 ? -11.332 -0.216 -12.038 1.00 96.19 92 GLU A N 1
ATOM 762 C CA . GLU A 1 92 ? -11.985 0.764 -11.155 1.00 96.19 92 GLU A CA 1
ATOM 763 C C . GLU A 1 92 ? -11.285 0.828 -9.786 1.00 96.19 92 GLU A C 1
ATOM 765 O O . GLU A 1 92 ? -11.103 1.909 -9.234 1.00 96.19 92 GLU A O 1
ATOM 770 N N . CYS A 1 93 ? -10.828 -0.314 -9.257 1.00 96.06 93 CYS A N 1
ATOM 771 C CA . CYS A 1 93 ? -10.034 -0.362 -8.028 1.00 96.06 93 CYS A CA 1
ATOM 772 C C . CYS A 1 93 ? -8.684 0.364 -8.184 1.00 96.06 93 CYS A C 1
ATOM 774 O O . CYS A 1 93 ? -8.310 1.147 -7.313 1.00 96.06 93 CYS A O 1
ATOM 776 N N . CYS A 1 94 ? -7.983 0.163 -9.307 1.00 96.69 94 CYS A N 1
ATOM 777 C CA . CYS A 1 94 ? -6.761 0.907 -9.628 1.00 96.69 94 CYS A CA 1
ATOM 778 C C . CYS A 1 94 ? -7.025 2.417 -9.713 1.00 96.69 94 CYS A C 1
ATOM 780 O O . CYS A 1 94 ? -6.261 3.201 -9.162 1.00 96.69 94 CYS A O 1
ATOM 782 N N . GLU A 1 95 ? -8.108 2.838 -10.371 1.00 97.00 95 GLU A N 1
ATOM 783 C CA . GLU A 1 95 ? -8.444 4.257 -10.537 1.00 97.00 95 GLU A CA 1
ATOM 784 C C . GLU A 1 95 ? -8.704 4.961 -9.202 1.00 97.00 95 GLU A C 1
ATOM 786 O O . GLU A 1 95 ? -8.338 6.125 -9.044 1.00 97.00 95 GLU A O 1
ATOM 791 N N . LEU A 1 96 ? -9.261 4.259 -8.216 1.00 96.12 96 LEU A N 1
ATOM 792 C CA . LEU A 1 96 ? -9.441 4.793 -6.864 1.00 96.12 96 LEU A CA 1
ATOM 793 C C . LEU A 1 96 ? -8.117 5.078 -6.138 1.00 96.12 96 LEU A C 1
ATOM 795 O O . LEU A 1 96 ? -8.082 5.899 -5.224 1.00 96.12 96 LEU A O 1
ATOM 799 N N . LEU A 1 97 ? -7.026 4.429 -6.543 1.00 96.25 97 LEU A N 1
ATOM 800 C CA . LEU A 1 97 ? -5.695 4.627 -5.972 1.00 96.25 97 LEU A CA 1
ATOM 801 C C . LEU A 1 97 ? -4.950 5.840 -6.556 1.00 96.25 97 LEU A C 1
ATOM 803 O O . LEU A 1 97 ? -3.827 6.107 -6.138 1.00 96.25 97 LEU A O 1
ATOM 807 N N . ASN A 1 98 ? -5.571 6.612 -7.459 1.00 94.88 98 ASN A N 1
ATOM 808 C CA . ASN A 1 98 ? -5.066 7.938 -7.851 1.00 94.88 98 ASN A CA 1
ATOM 809 C C . ASN A 1 98 ? -4.999 8.915 -6.664 1.00 94.88 98 ASN A C 1
ATOM 811 O O . ASN A 1 98 ? -4.152 9.801 -6.642 1.00 94.88 98 ASN A O 1
ATOM 815 N N . ASP A 1 99 ? -5.886 8.751 -5.679 1.00 91.19 99 ASP A N 1
ATOM 816 C CA . ASP A 1 99 ? -5.999 9.654 -4.528 1.00 91.19 99 ASP A CA 1
ATOM 817 C C . ASP A 1 99 ? -5.241 9.140 -3.287 1.00 91.19 99 ASP A C 1
ATOM 819 O O . ASP A 1 99 ? -5.412 9.666 -2.186 1.00 91.19 99 ASP A O 1
ATOM 823 N N . VAL A 1 100 ? -4.431 8.084 -3.432 1.00 94.50 100 VAL A N 1
ATOM 824 C CA . VAL A 1 100 ? -3.706 7.445 -2.325 1.00 94.50 100 VAL A CA 1
ATOM 825 C C . VAL A 1 100 ? -2.207 7.535 -2.575 1.00 94.50 100 VAL A C 1
ATOM 827 O O . VAL A 1 100 ? -1.715 7.023 -3.575 1.00 94.50 100 VAL A O 1
ATOM 830 N N . VAL A 1 101 ? -1.489 8.142 -1.631 1.00 94.88 101 VAL A N 1
ATOM 831 C CA . VAL A 1 101 ? -0.020 8.154 -1.564 1.00 94.88 101 VAL A CA 1
ATOM 832 C C . VAL A 1 101 ? 0.394 7.405 -0.299 1.00 94.88 101 VAL A C 1
ATOM 834 O O . VAL A 1 101 ? -0.188 7.638 0.763 1.00 94.88 101 VAL A O 1
ATOM 837 N N . ASP A 1 102 ? 1.357 6.490 -0.408 1.00 94.06 102 ASP A N 1
ATOM 838 C CA . ASP A 1 102 ? 1.821 5.670 0.715 1.00 94.06 102 ASP A CA 1
ATOM 839 C C . ASP A 1 102 ? 2.716 6.490 1.662 1.00 94.06 102 ASP A C 1
ATOM 841 O O . ASP A 1 102 ? 3.815 6.908 1.307 1.00 94.06 102 ASP A O 1
ATOM 845 N N . GLU A 1 103 ? 2.238 6.729 2.886 1.00 92.62 103 GLU A N 1
ATOM 846 C CA . GLU A 1 103 ? 2.978 7.476 3.919 1.00 92.62 103 GLU A CA 1
ATOM 847 C C . GLU A 1 103 ? 4.124 6.679 4.561 1.00 92.62 103 GLU A C 1
ATOM 849 O O . GLU A 1 103 ? 4.946 7.251 5.276 1.00 92.62 103 GLU A O 1
ATOM 854 N N . SER A 1 104 ? 4.165 5.362 4.357 1.00 92.25 104 SER A N 1
ATOM 855 C CA . SER A 1 104 ? 5.200 4.486 4.911 1.00 92.25 104 SER A CA 1
ATOM 856 C C . SER A 1 104 ? 6.414 4.333 4.004 1.00 92.25 104 SER A C 1
ATOM 858 O O . SER A 1 104 ? 7.450 3.844 4.462 1.00 92.25 104 SER A O 1
ATOM 860 N N . ASP A 1 105 ? 6.275 4.716 2.733 1.00 90.06 105 ASP A N 1
ATOM 861 C CA . ASP A 1 105 ? 7.304 4.544 1.721 1.00 90.06 105 ASP A CA 1
ATOM 862 C C . ASP A 1 105 ? 8.278 5.742 1.733 1.00 90.06 105 ASP A C 1
ATOM 864 O O . ASP A 1 105 ? 7.861 6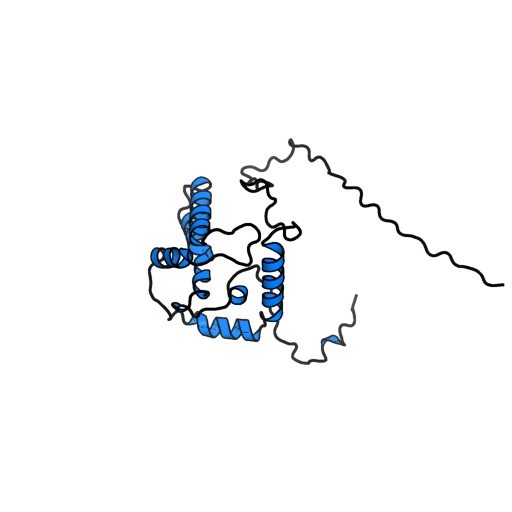.883 1.491 1.00 90.06 105 ASP A O 1
ATOM 868 N N . PRO A 1 106 ? 9.573 5.522 2.036 1.00 87.56 106 PRO A N 1
ATOM 869 C CA . PRO A 1 106 ? 10.573 6.585 1.996 1.00 87.56 106 PRO A CA 1
ATOM 870 C C . PRO A 1 106 ? 10.971 6.982 0.563 1.00 87.56 106 PRO A C 1
ATOM 872 O O . PRO A 1 106 ? 11.522 8.066 0.371 1.00 87.56 106 PRO A O 1
ATOM 875 N N . ASP A 1 107 ? 10.694 6.135 -0.433 1.00 85.38 107 ASP A N 1
ATOM 876 C CA . ASP A 1 107 ? 11.171 6.276 -1.808 1.00 85.38 107 ASP A CA 1
ATOM 877 C C . ASP A 1 107 ? 10.130 6.925 -2.743 1.00 85.38 107 ASP A C 1
ATOM 879 O O . ASP A 1 107 ? 10.516 7.535 -3.746 1.00 85.38 107 ASP A O 1
ATOM 883 N N . LEU A 1 108 ? 8.829 6.804 -2.439 1.00 80.44 108 LEU A N 1
ATOM 884 C CA . LEU A 1 108 ? 7.728 7.185 -3.339 1.00 80.44 108 LEU A CA 1
ATOM 885 C C . LEU A 1 108 ? 6.834 8.314 -2.790 1.00 80.44 108 LEU A C 1
ATOM 887 O O . LEU A 1 108 ? 6.357 8.271 -1.657 1.00 80.44 108 LEU A O 1
ATOM 891 N N . ASP A 1 109 ? 6.544 9.303 -3.644 1.00 87.19 109 ASP A N 1
ATOM 892 C CA . ASP A 1 109 ? 5.542 10.368 -3.414 1.00 87.19 109 ASP A CA 1
ATOM 893 C C . ASP A 1 109 ? 4.443 10.415 -4.485 1.00 87.19 109 ASP A C 1
ATOM 895 O O . ASP A 1 109 ? 3.625 11.331 -4.542 1.00 87.19 109 ASP A O 1
ATOM 899 N N . GLU A 1 110 ? 4.452 9.437 -5.381 1.00 90.94 110 GLU A N 1
ATOM 900 C CA . GLU A 1 110 ? 3.525 9.368 -6.500 1.00 90.94 110 GLU A CA 1
ATOM 901 C C . GLU A 1 110 ? 2.224 8.666 -6.074 1.00 90.94 110 GLU A C 1
ATOM 903 O O . GLU A 1 110 ? 2.222 7.856 -5.137 1.00 90.94 110 GLU A O 1
ATOM 908 N N . PRO A 1 111 ? 1.102 8.943 -6.759 1.00 95.25 111 PRO A N 1
ATOM 909 C CA . PRO A 1 111 ? -0.117 8.166 -6.613 1.00 95.25 111 PRO A CA 1
ATOM 910 C C . PRO A 1 111 ? 0.130 6.666 -6.754 1.00 95.25 111 PRO A C 1
ATOM 912 O O . PRO A 1 111 ? 0.820 6.199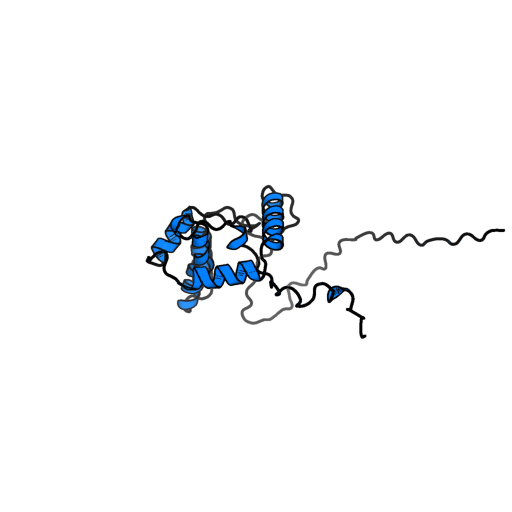 -7.662 1.00 95.25 111 PRO A O 1
ATOM 915 N N . GLN A 1 112 ? -0.520 5.882 -5.904 1.00 95.88 112 GLN A N 1
ATOM 916 C CA . GLN A 1 112 ? -0.301 4.445 -5.815 1.00 95.88 112 GLN A CA 1
ATOM 917 C C . GLN A 1 112 ? -0.593 3.701 -7.132 1.00 95.88 112 GLN A C 1
ATOM 919 O O . GLN A 1 112 ? 0.027 2.673 -7.404 1.00 95.88 112 GLN A O 1
ATOM 924 N N . ILE A 1 113 ? -1.499 4.204 -7.977 1.00 97.00 113 ILE A N 1
ATOM 925 C CA . ILE A 1 113 ? -1.743 3.630 -9.311 1.00 97.00 113 ILE A CA 1
ATOM 926 C C . ILE A 1 113 ? -0.486 3.633 -10.199 1.00 97.00 113 ILE A C 1
ATOM 928 O O . ILE A 1 113 ? -0.290 2.692 -10.971 1.00 97.00 113 ILE A O 1
ATOM 932 N N . GLU A 1 114 ? 0.378 4.647 -10.081 1.00 96.50 114 GLU A N 1
ATOM 933 C CA . GLU A 1 114 ? 1.611 4.740 -10.866 1.00 96.50 114 GLU A CA 1
ATOM 934 C C . GLU A 1 114 ? 2.553 3.596 -10.493 1.00 96.50 114 GLU A C 1
ATOM 936 O O . GLU A 1 114 ? 3.018 2.880 -11.378 1.00 96.50 114 GLU A O 1
ATOM 941 N N . HIS A 1 115 ? 2.712 3.320 -9.195 1.00 95.62 115 HIS A N 1
ATOM 942 C CA . HIS A 1 115 ? 3.479 2.174 -8.694 1.00 95.62 115 HIS A CA 1
ATOM 943 C C . HIS A 1 115 ? 2.940 0.826 -9.194 1.00 95.62 115 HIS A C 1
ATOM 945 O O . HIS A 1 115 ? 3.718 -0.048 -9.589 1.00 95.62 115 HIS A O 1
ATOM 951 N N . LEU A 1 116 ? 1.613 0.644 -9.238 1.00 96.94 116 LEU A N 1
ATOM 952 C CA . LEU A 1 116 ? 1.009 -0.586 -9.772 1.00 96.94 116 LEU A CA 1
ATOM 953 C C . LEU A 1 116 ? 1.386 -0.805 -11.243 1.00 96.94 116 LEU A C 1
ATOM 955 O O . LEU A 1 116 ? 1.765 -1.911 -11.634 1.00 96.94 116 LEU A O 1
ATOM 959 N N . LEU A 1 117 ? 1.305 0.254 -12.055 1.00 97.69 117 LEU A N 1
ATOM 960 C CA . LEU A 1 117 ? 1.642 0.206 -13.477 1.00 97.69 117 LEU A CA 1
ATOM 961 C C . LEU A 1 117 ? 3.149 0.036 -13.700 1.00 97.69 117 LEU A C 1
ATOM 963 O O . LEU A 1 117 ? 3.545 -0.783 -14.526 1.00 97.69 117 LEU A O 1
ATOM 967 N N . GLN A 1 118 ? 3.985 0.757 -12.949 1.00 96.00 118 GLN A N 1
ATOM 968 C CA . GLN A 1 118 ? 5.445 0.641 -12.997 1.00 96.00 118 GLN A CA 1
ATOM 969 C C . GLN A 1 118 ? 5.890 -0.788 -12.660 1.00 96.00 118 GLN A C 1
ATOM 971 O O . GLN A 1 118 ? 6.675 -1.379 -13.402 1.00 96.00 118 GLN A O 1
ATOM 976 N N . THR A 1 119 ? 5.332 -1.372 -11.595 1.00 96.25 119 THR A N 1
ATOM 977 C CA . THR A 1 119 ? 5.617 -2.752 -11.182 1.00 96.25 119 THR A CA 1
ATOM 978 C C . THR A 1 119 ? 5.186 -3.745 -12.262 1.00 96.25 119 THR A C 1
ATOM 980 O O . THR A 1 119 ? 5.980 -4.589 -12.678 1.00 96.25 119 THR A O 1
ATOM 983 N N . ALA A 1 120 ? 3.950 -3.634 -12.761 1.00 97.62 120 ALA A N 1
ATOM 984 C CA . ALA A 1 120 ? 3.432 -4.530 -13.793 1.00 97.62 120 ALA A CA 1
ATOM 985 C C . ALA A 1 120 ? 4.244 -4.455 -15.099 1.00 97.62 120 ALA A C 1
ATOM 987 O O . ALA A 1 120 ? 4.587 -5.492 -15.664 1.00 97.62 120 ALA A O 1
ATOM 988 N N . GLU A 1 121 ? 4.601 -3.252 -15.560 1.00 98.00 121 GLU A N 1
ATOM 989 C CA . GLU A 1 121 ? 5.367 -3.061 -16.797 1.00 98.00 121 GLU A CA 1
ATOM 990 C C . GLU A 1 121 ? 6.832 -3.486 -16.668 1.00 98.00 121 GLU A C 1
ATOM 992 O O . GLU A 1 121 ? 7.389 -4.041 -17.620 1.00 98.00 121 GLU A O 1
ATOM 997 N N . ALA A 1 122 ? 7.457 -3.279 -15.504 1.00 95.69 122 ALA A N 1
ATOM 998 C CA . ALA A 1 122 ? 8.802 -3.784 -15.240 1.00 95.69 122 ALA A CA 1
ATOM 999 C C . ALA A 1 122 ? 8.827 -5.318 -15.307 1.00 95.69 122 ALA A C 1
ATOM 1001 O O . ALA A 1 122 ? 9.624 -5.894 -16.048 1.00 95.69 122 ALA A O 1
ATOM 1002 N N . ILE A 1 123 ? 7.879 -5.976 -14.632 1.00 96.88 123 ILE A N 1
ATOM 1003 C CA . ILE A 1 123 ? 7.734 -7.433 -14.690 1.00 96.88 123 ILE A CA 1
ATOM 1004 C C . ILE A 1 123 ? 7.444 -7.891 -16.123 1.00 96.88 123 ILE A C 1
ATOM 1006 O O . ILE A 1 123 ? 8.064 -8.841 -16.589 1.00 96.88 123 ILE A O 1
ATOM 1010 N N . ARG A 1 124 ? 6.542 -7.219 -16.849 1.00 97.25 124 ARG A N 1
ATOM 1011 C CA . ARG A 1 124 ? 6.217 -7.562 -18.242 1.00 97.25 124 ARG A CA 1
ATOM 1012 C C . ARG A 1 124 ? 7.439 -7.504 -19.155 1.00 97.25 124 ARG A C 1
ATOM 1014 O O . ARG A 1 124 ? 7.553 -8.293 -20.090 1.00 97.25 124 ARG A O 1
ATOM 1021 N N . LYS A 1 125 ? 8.349 -6.561 -18.911 1.00 96.12 125 LYS A N 1
ATOM 1022 C CA . LYS A 1 125 ? 9.588 -6.419 -19.678 1.00 96.12 125 LYS A CA 1
ATOM 1023 C C . LYS A 1 125 ? 10.586 -7.539 -19.380 1.00 96.12 125 LYS A C 1
ATOM 1025 O O . LYS A 1 125 ? 11.202 -8.042 -20.318 1.00 96.12 125 LYS A O 1
ATOM 1030 N N . ASP A 1 126 ? 10.732 -7.912 -18.112 1.00 95.06 126 ASP A N 1
ATOM 1031 C CA . ASP A 1 126 ? 11.728 -8.895 -17.671 1.00 95.06 126 ASP A CA 1
ATOM 1032 C C . ASP A 1 126 ? 11.236 -10.347 -17.827 1.00 95.06 126 ASP A C 1
ATOM 1034 O O . ASP A 1 126 ? 12.032 -11.251 -18.078 1.00 95.06 126 ASP A O 1
ATOM 1038 N N . TYR A 1 127 ? 9.920 -10.564 -17.755 1.00 95.62 127 TYR A N 1
ATOM 1039 C CA . TYR A 1 127 ? 9.256 -11.869 -17.825 1.00 95.62 127 TYR A CA 1
ATOM 1040 C C . TYR A 1 127 ? 8.103 -11.865 -18.843 1.00 95.62 127 TYR A C 1
ATOM 1042 O O . TYR A 1 127 ? 6.950 -12.073 -18.464 1.00 95.62 127 TYR A O 1
ATOM 1050 N N . PRO A 1 128 ? 8.365 -11.635 -20.142 1.00 95.88 128 PRO A N 1
ATOM 1051 C CA . PRO A 1 128 ? 7.325 -11.376 -21.144 1.00 95.88 128 PRO A CA 1
ATOM 1052 C C . PRO A 1 128 ? 6.324 -12.517 -21.354 1.00 95.88 128 PRO A C 1
ATOM 1054 O O . PRO A 1 128 ? 5.210 -12.244 -21.785 1.00 95.88 128 PRO A O 1
ATOM 1057 N N . ASP A 1 129 ? 6.699 -13.759 -21.040 1.00 97.12 129 ASP A N 1
ATOM 1058 C CA . ASP A 1 129 ? 5.854 -14.946 -21.228 1.00 97.12 129 ASP A CA 1
ATOM 1059 C C . ASP A 1 129 ? 5.051 -15.332 -19.962 1.00 97.12 129 ASP A C 1
ATOM 1061 O O . ASP A 1 129 ? 4.292 -16.301 -19.978 1.00 97.12 129 ASP A O 1
ATOM 1065 N N . GLU A 1 130 ? 5.203 -14.589 -18.857 1.00 96.81 130 GLU A N 1
ATOM 1066 C CA . GLU A 1 130 ? 4.580 -14.880 -17.555 1.00 96.81 130 GLU A CA 1
ATOM 1067 C C . GLU A 1 130 ? 3.430 -13.905 -17.235 1.00 96.81 130 GLU A C 1
ATOM 1069 O O . GLU A 1 130 ? 3.480 -13.155 -16.259 1.00 96.81 130 GLU A O 1
ATOM 1074 N N . ASP A 1 131 ? 2.366 -13.918 -18.045 1.00 96.75 131 ASP A N 1
ATOM 1075 C CA . ASP A 1 131 ? 1.222 -12.985 -17.944 1.00 96.75 131 ASP A CA 1
ATOM 1076 C C . ASP A 1 131 ? 0.618 -12.882 -16.529 1.00 96.75 131 ASP A C 1
ATOM 1078 O O . ASP A 1 131 ? 0.204 -11.813 -16.068 1.00 96.75 131 ASP A O 1
ATOM 1082 N N . TRP A 1 132 ? 0.573 -14.002 -15.801 1.00 97.94 132 TRP A N 1
ATOM 1083 C CA . TRP A 1 132 ? 0.056 -14.041 -14.430 1.00 97.94 132 TRP A CA 1
ATOM 1084 C C . TRP A 1 132 ? 0.915 -13.215 -13.463 1.00 97.94 132 TRP A C 1
ATOM 1086 O O . TRP A 1 132 ? 0.390 -12.669 -12.489 1.00 97.94 132 TRP A O 1
ATOM 1096 N N . LEU A 1 133 ? 2.219 -13.097 -13.724 1.00 97.62 133 LEU A N 1
ATOM 1097 C CA . LEU A 1 133 ? 3.145 -12.322 -12.909 1.00 97.62 133 LEU A CA 1
ATOM 1098 C C . LEU A 1 133 ? 2.977 -10.825 -13.186 1.00 97.62 133 LEU A C 1
ATOM 1100 O O . LEU A 1 133 ? 3.032 -10.029 -12.250 1.00 97.62 133 LEU A O 1
ATOM 1104 N N . HIS A 1 134 ? 2.669 -10.439 -14.432 1.00 97.81 134 HIS A N 1
ATOM 1105 C CA . HIS A 1 134 ? 2.337 -9.047 -14.774 1.00 97.81 134 HIS A CA 1
ATOM 1106 C C . HIS A 1 134 ? 1.087 -8.616 -14.008 1.00 97.81 134 HIS A C 1
ATOM 1108 O O . HIS A 1 134 ? 1.078 -7.577 -13.349 1.00 97.81 134 HIS A O 1
ATOM 1114 N N . LEU A 1 135 ? 0.050 -9.465 -14.034 1.00 97.69 135 LEU A N 1
ATOM 1115 C CA . LEU A 1 135 ? -1.182 -9.226 -13.287 1.00 97.69 135 LEU A CA 1
ATOM 1116 C C . LEU A 1 135 ? -0.925 -9.187 -11.779 1.00 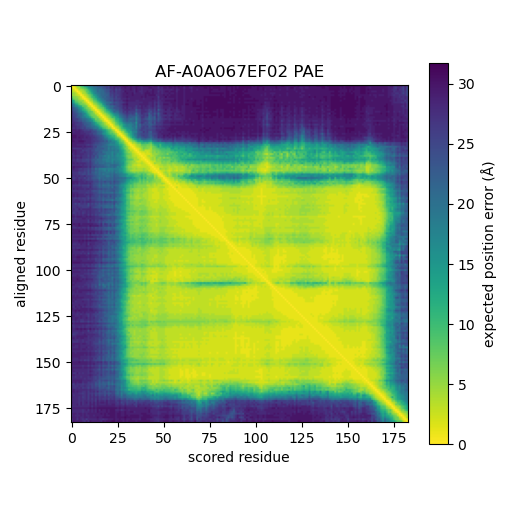97.69 135 LEU A C 1
ATOM 1118 O O . LEU A 1 135 ? -1.484 -8.332 -11.101 1.00 97.69 135 LEU A O 1
ATOM 1122 N N . THR A 1 136 ? -0.071 -10.070 -11.256 1.00 98.06 136 THR A N 1
ATOM 1123 C CA . THR A 1 136 ? 0.319 -10.060 -9.837 1.00 98.06 136 THR A CA 1
ATOM 1124 C C . THR A 1 136 ? 0.935 -8.715 -9.455 1.00 98.06 136 THR A C 1
ATOM 1126 O O . THR A 1 136 ? 0.527 -8.133 -8.453 1.00 98.06 136 THR A O 1
ATOM 1129 N N . GLY A 1 137 ? 1.837 -8.176 -10.285 1.00 97.81 137 GLY A N 1
ATOM 1130 C CA . GLY A 1 137 ? 2.385 -6.830 -10.111 1.00 97.81 137 GLY A CA 1
ATOM 1131 C C . GLY A 1 137 ? 1.318 -5.737 -10.133 1.00 97.81 137 GLY A C 1
ATOM 1132 O O . GLY A 1 137 ? 1.354 -4.834 -9.307 1.00 97.81 137 GLY A O 1
ATOM 1133 N N . LEU A 1 138 ? 0.318 -5.848 -11.007 1.00 98.00 138 LEU A N 1
ATOM 1134 C CA . LEU A 1 138 ? -0.770 -4.871 -11.080 1.00 98.00 138 LEU A CA 1
ATOM 1135 C C . LEU A 1 138 ? -1.684 -4.900 -9.844 1.00 98.00 138 LEU A C 1
ATOM 1137 O O . LEU A 1 138 ? -2.180 -3.856 -9.435 1.00 98.00 138 LEU A O 1
ATOM 1141 N N . ILE A 1 139 ? -1.941 -6.076 -9.257 1.00 97.75 139 ILE A N 1
ATOM 1142 C CA . ILE A 1 139 ? -2.953 -6.217 -8.195 1.00 97.75 139 ILE A CA 1
ATOM 1143 C C . ILE A 1 139 ? -2.394 -6.217 -6.766 1.00 97.75 139 ILE A C 1
ATOM 1145 O O . ILE A 1 139 ? -3.188 -6.173 -5.825 1.00 97.75 139 ILE A O 1
ATOM 1149 N N . HIS A 1 140 ? -1.070 -6.306 -6.586 1.00 97.44 140 HIS A N 1
ATOM 1150 C CA . HIS A 1 140 ? -0.459 -6.601 -5.280 1.00 97.44 140 HIS A CA 1
ATOM 1151 C C . HIS A 1 140 ? -0.870 -5.626 -4.166 1.00 97.44 140 HIS A C 1
ATOM 1153 O O . HIS A 1 140 ? -1.160 -6.060 -3.054 1.00 97.44 140 HIS A O 1
ATOM 1159 N N . ASP A 1 141 ? -0.973 -4.337 -4.493 1.00 97.31 141 ASP A N 1
ATOM 1160 C CA . ASP A 1 141 ? -1.252 -3.259 -3.542 1.00 97.31 141 ASP A CA 1
ATOM 1161 C C . ASP A 1 141 ? -2.700 -2.739 -3.611 1.00 97.31 141 ASP A C 1
ATOM 1163 O O . ASP A 1 141 ? -3.036 -1.728 -2.991 1.00 97.31 141 ASP A O 1
ATOM 1167 N N . LEU A 1 142 ? -3.616 -3.442 -4.294 1.00 97.00 142 LEU A N 1
ATOM 1168 C CA . LEU A 1 142 ? -5.028 -3.027 -4.358 1.00 97.00 142 LEU A CA 1
ATOM 1169 C C . LEU A 1 142 ? -5.709 -2.962 -2.987 1.00 97.00 142 LEU A C 1
ATOM 1171 O O . LEU A 1 142 ? -6.708 -2.269 -2.831 1.00 97.00 142 LEU A O 1
ATOM 1175 N N . GLY A 1 143 ? -5.161 -3.630 -1.969 1.00 95.75 143 GLY A N 1
ATOM 1176 C CA . GLY A 1 143 ? -5.634 -3.518 -0.588 1.00 95.75 143 GLY A CA 1
ATOM 1177 C C . GLY A 1 143 ? -5.552 -2.100 -0.008 1.00 95.75 143 GLY A C 1
ATOM 1178 O O . GLY A 1 143 ? -6.267 -1.802 0.946 1.00 95.75 143 GLY A O 1
ATOM 1179 N N . LYS A 1 144 ? -4.761 -1.194 -0.599 1.00 97.19 144 LYS A N 1
ATOM 1180 C CA . LYS A 1 144 ? -4.629 0.197 -0.135 1.00 97.19 144 LYS A CA 1
ATOM 1181 C C . LYS A 1 144 ? -5.912 1.022 -0.281 1.00 97.19 144 LYS A C 1
ATOM 1183 O O . LYS A 1 144 ? -6.062 2.051 0.374 1.00 97.19 144 LYS A O 1
ATOM 1188 N N . VAL A 1 145 ? -6.907 0.528 -1.028 1.00 96.44 145 VAL A N 1
ATOM 1189 C CA . VAL A 1 145 ? -8.248 1.141 -1.079 1.00 96.44 145 VAL A CA 1
ATOM 1190 C C . VAL A 1 145 ? -8.942 1.181 0.282 1.00 96.44 145 VAL A C 1
ATOM 1192 O O . VAL A 1 145 ? -9.864 1.970 0.463 1.00 96.44 145 VAL A O 1
ATOM 1195 N N . LEU A 1 146 ? -8.493 0.390 1.265 1.00 96.50 146 LEU A N 1
ATOM 1196 C CA . LEU A 1 146 ? -8.989 0.445 2.644 1.00 96.50 146 LEU A CA 1
ATOM 1197 C C . LEU A 1 146 ? -8.812 1.827 3.304 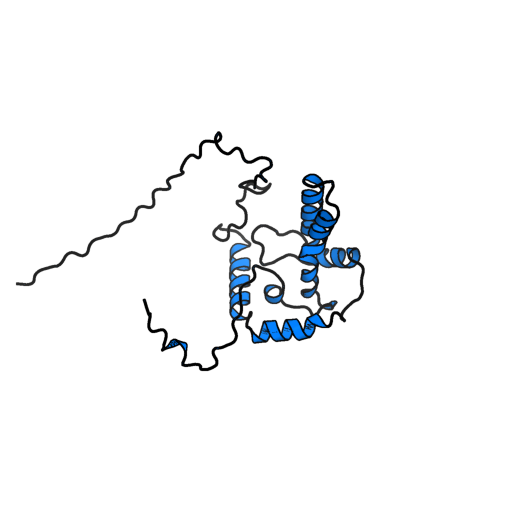1.00 96.50 146 LEU A C 1
ATOM 1199 O O . LEU A 1 146 ? -9.559 2.146 4.234 1.00 96.50 146 LEU A O 1
ATOM 1203 N N . ASN A 1 147 ? -7.900 2.662 2.793 1.00 95.94 147 ASN A N 1
ATOM 1204 C CA . ASN A 1 147 ? -7.713 4.054 3.216 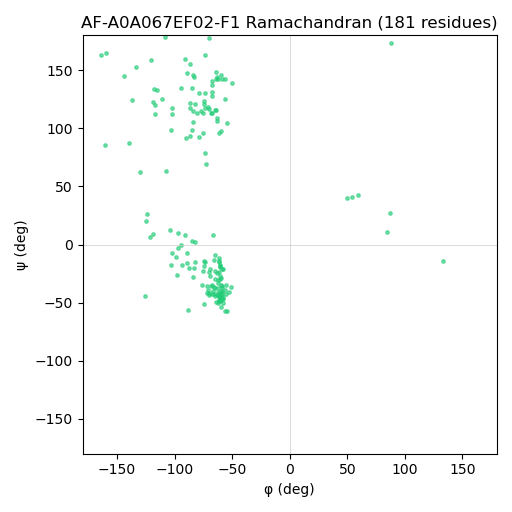1.00 95.94 147 ASN A CA 1
ATOM 1205 C C . ASN A 1 147 ? -8.889 4.955 2.806 1.00 95.94 147 ASN A C 1
ATOM 1207 O O . ASN A 1 147 ? -9.098 6.021 3.386 1.00 95.94 147 ASN A O 1
ATOM 1211 N N . LEU A 1 148 ? -9.678 4.546 1.810 1.00 95.25 148 LEU A N 1
ATOM 1212 C CA . LEU A 1 148 ? -10.758 5.358 1.267 1.00 95.25 148 LEU A CA 1
ATOM 1213 C C . LEU A 1 148 ? -12.035 5.226 2.112 1.00 95.25 148 LEU A C 1
ATOM 1215 O O . LEU A 1 148 ? -12.372 4.128 2.575 1.00 95.25 148 LEU A O 1
ATOM 1219 N N . PRO A 1 149 ? -12.821 6.308 2.273 1.00 94.00 149 PRO A N 1
ATOM 1220 C CA . PRO A 1 149 ? -14.044 6.288 3.080 1.00 94.00 149 PRO A CA 1
ATOM 1221 C C . PRO A 1 149 ? -15.059 5.213 2.667 1.00 94.00 149 PRO A C 1
ATOM 1223 O O . PRO A 1 149 ? -15.712 4.623 3.526 1.00 94.00 149 PRO A O 1
ATOM 1226 N N . SER A 1 150 ? -15.170 4.916 1.369 1.00 90.81 150 SER A N 1
ATOM 1227 C CA . SER A 1 150 ? -16.062 3.877 0.829 1.00 90.81 150 SER A CA 1
ATOM 1228 C C . SER A 1 150 ? -15.705 2.463 1.304 1.00 90.81 150 SER A C 1
ATOM 1230 O O . SER A 1 150 ? -16.582 1.603 1.389 1.00 90.81 150 SER A O 1
ATOM 1232 N N . PHE A 1 151 ? -14.447 2.228 1.678 1.00 93.00 151 PHE A N 1
ATOM 1233 C CA . PHE A 1 151 ? -13.957 0.941 2.167 1.00 93.00 151 PHE A CA 1
ATOM 1234 C C . PHE A 1 151 ? -13.795 0.890 3.683 1.00 93.00 151 PHE A C 1
ATOM 1236 O O . PHE A 1 151 ? -13.597 -0.189 4.223 1.00 93.00 151 PHE A O 1
ATOM 1243 N N . GLY A 1 152 ? -13.956 2.003 4.392 1.00 92.44 152 GLY A N 1
ATOM 1244 C CA . GLY A 1 152 ? -13.841 2.059 5.850 1.00 92.44 152 GLY A CA 1
ATOM 1245 C C . GLY A 1 152 ? -12.991 3.217 6.353 1.00 92.44 152 GLY A C 1
ATOM 1246 O O . GLY A 1 152 ? -13.090 3.536 7.536 1.00 92.44 152 GLY A O 1
ATOM 1247 N N . GLY A 1 153 ? -12.217 3.863 5.475 1.00 95.19 153 GLY A N 1
ATOM 1248 C CA . GLY A 1 153 ? -11.393 5.015 5.831 1.00 95.19 153 GLY A CA 1
ATOM 1249 C C . GLY A 1 153 ? -10.380 4.679 6.920 1.00 95.19 153 GLY A C 1
ATOM 1250 O O . GLY A 1 153 ? -10.257 5.426 7.892 1.00 95.19 153 GLY A O 1
ATOM 1251 N N . LEU A 1 154 ? -9.733 3.512 6.820 1.00 96.50 154 LEU A N 1
ATOM 1252 C CA . LEU A 1 154 ? -8.720 3.123 7.791 1.00 96.50 154 LEU A CA 1
ATOM 1253 C C . LEU A 1 154 ? -7.541 4.102 7.731 1.00 96.50 154 LEU A C 1
ATOM 1255 O O . LEU A 1 154 ? -7.177 4.566 6.651 1.00 96.50 154 LEU A O 1
ATOM 1259 N N . PRO A 1 155 ? -6.921 4.418 8.878 1.00 96.88 155 PRO A N 1
ATOM 1260 C CA . PRO A 1 155 ? -5.699 5.206 8.868 1.00 96.88 155 PRO A CA 1
ATOM 1261 C C . PRO A 1 155 ? -4.585 4.427 8.157 1.00 96.88 155 PRO A C 1
ATOM 1263 O O . PRO A 1 155 ? -4.530 3.203 8.277 1.00 96.88 155 PRO A O 1
ATOM 1266 N N . GLN A 1 156 ? -3.668 5.126 7.483 1.00 96.38 156 GLN A N 1
ATOM 1267 C CA . GLN A 1 156 ? -2.604 4.496 6.689 1.00 96.38 156 GLN A CA 1
ATOM 1268 C C . GLN A 1 156 ? -1.811 3.454 7.493 1.00 96.38 156 GLN A C 1
ATOM 1270 O O . GLN A 1 156 ? -1.575 2.352 7.008 1.00 96.38 156 GLN A O 1
ATOM 1275 N N . TRP A 1 157 ? -1.492 3.736 8.765 1.00 96.31 157 TRP A N 1
ATOM 1276 C CA . TRP A 1 157 ? -0.761 2.801 9.634 1.00 96.31 157 TRP A CA 1
ATOM 1277 C C . TRP A 1 157 ? -1.453 1.441 9.808 1.00 96.31 157 TRP A C 1
ATOM 1279 O O . TRP A 1 157 ? -0.808 0.469 10.185 1.00 96.31 157 TRP A O 1
ATOM 1289 N N . ALA A 1 158 ? -2.758 1.346 9.558 1.00 96.38 158 ALA A N 1
ATOM 1290 C CA . ALA A 1 158 ? -3.506 0.097 9.630 1.00 96.38 158 ALA A CA 1
ATOM 1291 C C . ALA A 1 158 ? -3.535 -0.688 8.305 1.00 96.38 158 ALA A C 1
ATOM 1293 O O . ALA A 1 158 ? -4.059 -1.804 8.296 1.00 96.38 158 ALA A O 1
ATOM 1294 N N . VAL A 1 159 ? -3.026 -0.115 7.210 1.00 96.31 159 VAL A N 1
ATOM 1295 C CA . VAL A 1 159 ? -3.182 -0.638 5.844 1.00 96.31 159 VAL A CA 1
ATOM 1296 C C . VAL A 1 159 ? -1.847 -0.837 5.129 1.00 96.31 159 VAL A C 1
ATOM 1298 O O . VAL A 1 159 ? -1.671 -1.875 4.496 1.00 96.31 159 VAL A O 1
ATOM 1301 N N . VAL A 1 160 ? -0.929 0.128 5.225 1.00 95.25 160 VAL A N 1
ATOM 1302 C CA . VAL A 1 160 ? 0.360 0.130 4.508 1.00 95.25 160 VAL A CA 1
ATOM 1303 C C . VAL A 1 160 ? 1.547 -0.117 5.443 1.00 95.25 160 VAL A C 1
ATOM 1305 O O . VAL A 1 160 ? 1.377 -0.256 6.660 1.00 95.25 160 VAL A O 1
ATOM 1308 N N . GLY A 1 161 ? 2.746 -0.163 4.866 1.00 91.88 161 GLY A N 1
ATOM 1309 C CA . GLY A 1 161 ? 4.005 -0.355 5.577 1.00 91.88 161 GLY A CA 1
ATOM 1310 C C . GLY A 1 161 ? 4.404 -1.807 5.790 1.00 91.88 161 GLY A C 1
ATOM 1311 O O . GLY A 1 161 ? 3.678 -2.758 5.488 1.00 91.88 161 GLY A O 1
ATOM 1312 N N . GLU A 1 162 ? 5.615 -1.971 6.311 1.00 88.38 162 GLU A N 1
ATOM 1313 C CA . GLU A 1 162 ? 6.159 -3.277 6.657 1.00 88.38 162 GLU A CA 1
ATOM 1314 C C . GLU A 1 162 ? 5.328 -3.968 7.751 1.00 88.38 162 GLU A C 1
ATOM 1316 O O . GLU A 1 162 ? 4.819 -3.352 8.690 1.00 88.38 162 GLU A O 1
ATOM 1321 N N . LEU A 1 163 ? 5.184 -5.289 7.620 1.00 85.94 163 LEU A N 1
ATOM 1322 C CA . LEU A 1 163 ? 4.380 -6.106 8.524 1.00 85.94 163 LEU A CA 1
ATOM 1323 C C . LEU A 1 163 ? 5.247 -6.718 9.626 1.00 85.94 163 LEU A C 1
ATOM 1325 O O . LEU A 1 163 ? 6.276 -7.334 9.352 1.00 85.94 163 LEU A O 1
ATOM 1329 N N . HIS A 1 164 ? 4.766 -6.659 10.868 1.00 82.19 164 HIS A N 1
ATOM 1330 C CA . HIS A 1 164 ? 5.345 -7.387 11.995 1.00 82.19 164 HIS A CA 1
ATOM 1331 C C . HIS A 1 164 ? 4.327 -8.343 12.631 1.00 82.19 164 HIS A C 1
ATOM 1333 O O . HIS A 1 164 ? 3.111 -8.188 12.509 1.00 82.19 164 HIS A O 1
ATOM 1339 N N . PHE A 1 165 ? 4.815 -9.355 13.350 1.00 81.31 165 PHE A N 1
ATOM 1340 C CA . PHE A 1 165 ? 3.940 -10.268 14.083 1.00 81.31 165 PHE A CA 1
ATOM 1341 C C . PHE A 1 165 ? 3.365 -9.593 15.332 1.00 81.31 165 PHE A C 1
ATOM 1343 O O . PHE A 1 165 ? 4.105 -9.049 16.152 1.00 81.31 165 PHE A O 1
ATOM 1350 N N . SER A 1 166 ? 2.047 -9.689 15.513 1.00 78.50 166 SER A N 1
ATOM 1351 C CA . SER A 1 166 ? 1.368 -9.305 16.754 1.00 78.50 166 SER A CA 1
ATOM 1352 C C . SER A 1 166 ? 1.032 -10.559 17.557 1.00 78.50 166 SER A C 1
ATOM 1354 O O . SER A 1 166 ? 0.201 -11.374 17.149 1.00 78.50 166 SER A O 1
ATOM 1356 N N . PHE A 1 167 ? 1.680 -10.728 18.708 1.00 78.44 167 PHE A N 1
ATOM 1357 C CA . PHE A 1 167 ? 1.434 -11.867 19.592 1.00 78.44 167 PHE A CA 1
ATOM 1358 C C . PHE A 1 167 ? 0.229 -11.615 20.504 1.00 78.44 167 PHE A C 1
ATOM 1360 O O . PHE A 1 167 ? 0.016 -10.477 20.936 1.00 78.44 167 PHE A O 1
ATOM 1367 N N . PRO A 1 168 ? -0.559 -12.656 20.833 1.00 79.00 168 PRO A N 1
ATOM 1368 C CA . PRO A 1 168 ? -1.576 -12.528 21.865 1.00 79.00 168 PRO A CA 1
ATOM 1369 C C . PRO A 1 168 ? -0.910 -12.150 23.197 1.00 79.00 168 PRO A C 1
ATOM 1371 O O . PRO A 1 168 ? 0.210 -12.602 23.468 1.00 79.00 168 PRO A O 1
ATOM 1374 N N . PRO A 1 169 ? -1.576 -11.350 24.048 1.00 73.12 169 PRO A N 1
ATOM 1375 C CA . PRO A 1 169 ? -1.049 -11.056 25.372 1.00 73.12 169 PRO A CA 1
ATOM 1376 C C . PRO A 1 169 ? -0.808 -12.369 26.133 1.00 73.12 169 PRO A C 1
ATOM 1378 O O . PRO A 1 169 ? -1.599 -13.313 25.998 1.00 73.12 169 PRO A O 1
ATOM 1381 N N . PRO A 1 170 ? 0.273 -12.468 26.930 1.00 73.19 170 PRO A N 1
ATOM 1382 C CA . PRO A 1 170 ? 0.542 -13.676 27.686 1.00 73.19 170 PRO A CA 1
ATOM 1383 C C . PRO A 1 170 ? -0.646 -13.970 28.615 1.00 73.19 170 PRO A C 1
ATOM 1385 O O . PRO A 1 170 ? -1.203 -13.047 29.213 1.00 73.19 170 PRO A O 1
ATOM 1388 N N . PRO A 1 171 ? -1.012 -15.249 28.808 1.00 72.19 171 PRO A N 1
ATOM 1389 C CA . PRO A 1 171 ? -2.148 -15.635 29.647 1.00 72.19 171 PRO A CA 1
ATOM 1390 C C . PRO A 1 171 ? -1.985 -15.216 31.119 1.00 72.19 171 PRO A C 1
ATOM 1392 O O . PRO A 1 171 ? -2.937 -15.287 31.892 1.00 72.19 171 PRO A O 1
ATOM 1395 N N . ASN A 1 172 ? -0.784 -14.780 31.520 1.00 68.25 172 ASN A N 1
ATOM 1396 C CA . ASN A 1 172 ? -0.496 -14.223 32.831 1.00 68.25 172 ASN A CA 1
ATOM 1397 C C . ASN A 1 172 ? 0.407 -12.976 32.697 1.00 68.25 172 ASN A C 1
ATOM 1399 O O . ASN A 1 172 ? 1.516 -13.101 32.170 1.00 68.25 172 ASN A O 1
ATOM 1403 N N . PRO A 1 173 ? 0.009 -11.802 33.221 1.00 60.56 173 PRO A N 1
ATOM 1404 C CA . PRO A 1 173 ? 0.830 -10.586 33.183 1.00 60.56 173 PRO A CA 1
ATOM 1405 C C . PRO A 1 173 ? 2.173 -10.712 33.932 1.00 60.56 173 PRO A C 1
ATOM 1407 O O . PRO A 1 173 ? 3.077 -9.918 33.700 1.00 60.56 173 PRO A O 1
ATOM 1410 N N . ASN A 1 174 ? 2.351 -11.738 34.775 1.00 58.00 174 ASN A N 1
ATOM 1411 C CA . ASN A 1 174 ? 3.611 -12.032 35.469 1.00 58.00 174 ASN A CA 1
ATOM 1412 C C . ASN A 1 174 ? 4.547 -12.992 34.709 1.00 58.00 174 ASN A C 1
ATOM 1414 O O . ASN A 1 174 ? 5.532 -13.455 35.277 1.00 58.00 174 ASN A O 1
ATOM 1418 N N . PHE A 1 175 ? 4.263 -13.346 33.453 1.00 54.00 175 PHE A N 1
ATOM 1419 C CA . PHE A 1 175 ? 5.084 -14.316 32.714 1.00 54.00 175 PHE A CA 1
ATOM 1420 C C . PHE A 1 175 ? 6.486 -13.776 32.357 1.00 54.00 175 PHE A C 1
ATOM 1422 O O . PHE A 1 175 ? 7.446 -14.539 32.302 1.00 54.00 175 PHE A O 1
ATOM 1429 N N . LEU A 1 176 ? 6.636 -12.453 32.211 1.00 48.25 176 LEU A N 1
ATOM 1430 C CA . LEU A 1 176 ? 7.912 -11.810 31.862 1.00 48.25 176 LEU A CA 1
ATOM 1431 C C . LEU A 1 176 ? 8.942 -11.784 33.007 1.00 48.25 176 LEU A C 1
ATOM 1433 O O . LEU A 1 176 ? 10.124 -11.591 32.746 1.00 48.25 176 LEU A O 1
ATOM 1437 N N . SER A 1 177 ? 8.545 -12.035 34.261 1.00 44.84 177 SER A N 1
ATOM 1438 C CA . SER A 1 177 ? 9.487 -12.130 35.393 1.00 44.84 177 SER A CA 1
ATOM 1439 C C . SER A 1 177 ? 10.122 -13.518 35.555 1.00 44.84 177 SER A C 1
ATOM 1441 O O . SER A 1 177 ? 10.875 -13.744 36.501 1.00 44.84 177 SER A O 1
ATOM 1443 N N . LYS A 1 178 ? 9.824 -14.457 34.645 1.00 43.72 178 LYS A N 1
ATOM 1444 C CA . LYS A 1 178 ? 10.286 -15.854 34.692 1.00 43.72 178 LYS A CA 1
ATOM 1445 C C . LYS A 1 178 ? 11.030 -16.324 33.442 1.00 43.72 178 LYS A C 1
ATOM 1447 O O . LYS A 1 178 ? 11.180 -17.530 33.261 1.00 43.72 178 LYS A O 1
ATOM 1452 N N . ILE A 1 179 ? 11.566 -15.415 32.627 1.00 42.53 179 ILE A N 1
ATOM 1453 C CA . ILE A 1 179 ? 12.651 -15.794 31.712 1.00 42.53 179 ILE A CA 1
ATOM 1454 C C . ILE A 1 179 ? 13.910 -15.969 32.572 1.00 42.53 179 ILE A C 1
ATOM 1456 O O . ILE A 1 179 ? 14.741 -15.076 32.706 1.00 42.53 179 ILE A O 1
ATOM 1460 N N . VAL A 1 180 ? 13.997 -17.119 33.241 1.00 38.91 180 VAL A N 1
ATOM 1461 C CA . VAL A 1 180 ? 15.284 -17.684 33.628 1.00 38.91 180 VAL A CA 1
ATOM 1462 C C . VAL A 1 180 ? 15.898 -18.141 32.317 1.00 38.91 180 VAL A C 1
ATOM 1464 O O . VAL A 1 180 ? 15.309 -18.943 31.596 1.00 38.91 180 VAL A O 1
ATOM 1467 N N . VAL A 1 181 ? 17.022 -17.527 31.973 1.00 36.72 181 VAL A N 1
ATOM 1468 C CA . VAL A 1 181 ? 17.873 -17.939 30.865 1.00 36.72 181 VAL A CA 1
ATOM 1469 C C . VAL A 1 181 ? 18.353 -19.352 31.184 1.00 36.72 181 VAL A C 1
ATOM 1471 O O . VAL A 1 181 ? 19.299 -19.520 31.950 1.00 36.72 181 VAL A O 1
ATOM 1474 N N . ASP A 1 182 ? 17.667 -20.357 30.651 1.00 30.64 182 ASP A N 1
ATOM 1475 C CA . ASP A 1 182 ? 18.253 -21.682 30.511 1.00 30.64 182 ASP A CA 1
ATOM 1476 C C . ASP A 1 182 ? 19.135 -21.635 29.260 1.00 30.64 182 ASP A C 1
ATOM 1478 O O . ASP A 1 182 ? 18.667 -21.376 28.148 1.00 30.64 182 ASP A O 1
ATOM 1482 N N . ILE A 1 183 ? 20.435 -21.755 29.526 1.00 39.78 183 ILE A N 1
ATOM 1483 C CA . ILE A 1 183 ? 21.565 -21.771 28.591 1.00 39.78 183 ILE A CA 1
ATOM 1484 C C . ILE A 1 183 ? 21.514 -23.047 27.749 1.00 39.78 183 ILE A C 1
ATOM 1486 O O . ILE A 1 183 ? 21.244 -24.119 28.341 1.00 39.78 183 ILE A O 1
#

Organism: Citrus sinensis (NCBI:txid2711)

InterPro domains:
  IPR007828 Inositol oxygenase [PF05153] (55-162)
  IPR007828 Inositol oxygenase [PTHR12588] (14-162)

pLDDT: mean 79.11, std 22.94, range [28.42, 98.06]

Foldseek 3Di:
DDDDDDDDDDDDDDDPDPDDDDPPDDPDDQDDDDDQADPVRHGAPPLPDDDPLNVQLVVLVVVLVVPVAPVVVVVCCVVCVVVPQDDDDLVVLLVLQQPDAQSNGPPDPHRVSVQLQVQLVVCCVSPVPCNVNSVCSNRVQSQSCCCPVSNPNDDSSVGDDDDDDHDHDPPDPCPVVPPPPPD

Solvent-accessible surface area (backbone atoms only — not comparable to full-atom values): 11880 Å² total; per-residue (Å²): 142,80,87,83,80,85,79,85,82,83,80,79,80,83,73,88,75,82,76,85,76,74,95,80,79,79,96,58,94,84,68,85,77,79,70,74,44,49,101,86,69,46,60,73,79,52,78,81,54,92,52,93,52,37,68,52,28,52,52,37,52,55,52,24,70,73,59,60,37,34,69,52,54,51,50,48,50,66,63,59,71,63,74,78,74,79,88,79,55,73,65,61,55,43,60,61,26,60,84,37,61,59,64,55,48,80,81,54,87,56,36,44,36,56,55,24,52,52,43,15,52,52,42,37,70,80,41,69,90,44,62,71,55,22,50,45,36,48,51,71,66,61,70,55,54,38,48,37,70,84,61,65,41,43,58,60,55,81,68,55,62,88,85,77,89,51,68,70,78,66,98,46,92,69,56,80,84,62,76,70,84,80,128

Mean predicted aligned error: 13.01 Å

Secondary structure (DSSP, 8-state):
--PPPPPP----------PPP-TT----TT-----SB-TTSPBTT-SSS-STTHHHHHHHHHHHHHH--HHHHHHHHHHHTT--S----HHHHHHHGGG---TT-SS--S-HHHHHHHHHHHHHHH-TT-HHHHHHHHHTTGGGGGGSGGGT---GGGTSS-----PPPPSSTTGGGG-----

Sequence (183 aa):
MTILIDQPHFGVEVQEKKVPIDEKELSLDGGFLVPQTNSFGHTFRDYDAEGERQEGVENFYRINHINQTYDFVKKMREEYGKLNRVEMSIWECCELLNDVVDESDPDLDEPQIEHLLQTAEAIRKDYPDEDWLHLTGLIHDLGKVLNLPSFGGLPQWAVVGELHFSFPPPPNPNFLSKIVVDI

Radius of gyration: 23.81 Å; Cα contacts (8 Å, |Δi|>4): 142; chains: 1; bounding box: 67×38×72 Å

Nearest PDB structures (foldseek):
  2huo-assembly1_A  TM=9.872E-01  e=1.087E-08  Mus musculus
  2ibn-assembly1_A  TM=9.669E-01  e=9.053E-07  Homo sapiens